Protein AF-A0A817TFS3-F1 (afdb_monomer_lite)

Foldseek 3Di:
DDDDDDDDDDDDDDDDDDDDDDDDDDDDDDDDDDDDPVVVVVVVVVVVVVVVVVVVVVVVVVVVVVVVVVVVPDDDPVRVVVVVVVVVVVVVVVVVVVVVVVVPDDPVNVVVVVVVVVVVVVVVVVPDDPVVVVVVVVVVVVVVVVVVVPDDPVVVVVVVVVVVVVVVVVVVPDDPVRVVVVVVVVVVVVVVCVVPDDPVRVVVVVVVVVVVVVVVQVPDDPVRVVVVVVVVVVVVVVVVVVVVVVVVVVVVVVVVVVPPPPDPPPPVVVVVVVVVVCVVVPCPQQPFDQDPPPRDTDGPPDDDDDDDDDDDDD

pLDDT: mean 75.88, std 18.35, range [37.5, 95.12]

Radius of gyration: 50.95 Å; chains: 1; bounding box: 77×92×147 Å

Sequence (314 aa):
MLTQVCTPQFDREVEETQPFQTASTVSTATQEIATTPRTKRRQLSMENYTYFENTHIDKKQIQARKRMAAKRAEPTPEEAERQGILARERRALARERSTSRRATVTLQEIEQQRSVTRERNGTRRAALTPKEVEEQRTLARERNAATRATLTPKEVKEQRTLTRERNAARRAALTPKEVQRQRELAAERTMVIRATASPKVAEEQRVLARKRSATRRANYTTEEAEQQRALARNRSRLQSNMTQKHVAKKKETSRNAEVEWPKPADMECKTNCLKKFIQQMSMNSLAEGVCGICNIRCYKRGLRRVPLKKNSID

Structure (mmCIF, N/CA/C/O backbone):
data_AF-A0A817TFS3-F1
#
_entry.id   AF-A0A817TFS3-F1
#
loop_
_atom_site.group_PDB
_atom_site.id
_atom_site.type_symbol
_atom_site.label_atom_id
_atom_site.label_alt_id
_atom_site.label_comp_id
_atom_site.label_asym_id
_atom_site.label_entity_id
_atom_site.label_seq_id
_atom_site.pdbx_PDB_ins_code
_atom_site.Cartn_x
_atom_site.Cartn_y
_atom_site.Cartn_z
_atom_site.occupancy
_atom_site.B_iso_or_equiv
_atom_site.auth_seq_id
_atom_site.auth_comp_id
_atom_site.auth_asym_id
_atom_site.auth_atom_id
_atom_site.pdbx_PDB_model_num
ATOM 1 N N . MET A 1 1 ? -25.702 -15.147 -28.439 1.00 43.66 1 MET A N 1
ATOM 2 C CA . MET A 1 1 ? -25.625 -13.845 -29.131 1.00 43.66 1 MET A CA 1
ATOM 3 C C . MET A 1 1 ? -24.169 -13.411 -29.119 1.00 43.66 1 MET A C 1
ATOM 5 O O . MET A 1 1 ? -23.654 -13.074 -28.063 1.00 43.66 1 MET A O 1
ATOM 9 N N . LEU A 1 2 ? -23.487 -13.594 -30.250 1.00 38.41 2 LEU A N 1
ATOM 10 C CA . LEU A 1 2 ? -22.054 -13.356 -30.433 1.00 38.41 2 LEU A CA 1
ATOM 11 C C . LEU A 1 2 ? -21.869 -11.924 -30.943 1.00 38.41 2 LEU A C 1
ATOM 13 O O . LEU A 1 2 ? -22.312 -11.619 -32.044 1.00 38.41 2 LEU A O 1
ATOM 17 N N . THR A 1 3 ? -21.244 -11.051 -30.157 1.00 48.72 3 THR A N 1
ATOM 18 C CA . THR A 1 3 ? -20.860 -9.708 -30.613 1.00 48.72 3 THR A CA 1
ATOM 19 C C . THR A 1 3 ? -19.398 -9.719 -31.041 1.00 48.72 3 THR A C 1
ATOM 21 O O . THR A 1 3 ? -18.501 -9.917 -30.221 1.00 48.72 3 THR A O 1
ATOM 24 N N . GLN A 1 4 ? -19.204 -9.546 -32.349 1.00 51.50 4 GLN A N 1
ATOM 25 C CA . GLN A 1 4 ? -17.930 -9.362 -33.035 1.00 51.50 4 GLN A CA 1
ATOM 26 C C . GLN A 1 4 ? -17.171 -8.137 -32.513 1.00 51.50 4 GLN A C 1
ATOM 28 O O . GLN A 1 4 ? -17.746 -7.089 -32.226 1.00 51.50 4 GLN A O 1
ATOM 33 N N . VAL A 1 5 ? -15.854 -8.300 -32.432 1.00 43.41 5 VAL A N 1
ATOM 34 C CA . VAL A 1 5 ? -14.868 -7.268 -32.123 1.00 43.41 5 VAL A CA 1
ATOM 35 C C . VAL A 1 5 ? -14.465 -6.604 -33.440 1.00 43.41 5 VAL A C 1
ATOM 37 O O . VAL A 1 5 ? -13.863 -7.257 -34.288 1.00 43.41 5 VAL A O 1
ATOM 40 N N . CYS A 1 6 ? -14.787 -5.321 -33.612 1.00 42.25 6 CYS A N 1
ATOM 41 C CA . CYS A 1 6 ? -14.242 -4.487 -34.686 1.00 42.25 6 CYS A CA 1
ATOM 4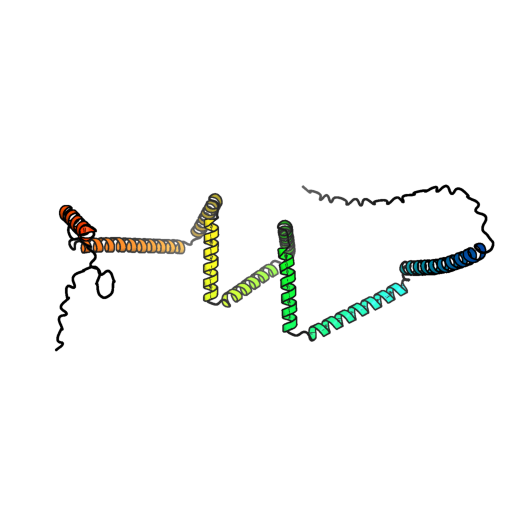2 C C . CYS A 1 6 ? -12.996 -3.752 -34.178 1.00 42.25 6 CYS A C 1
ATOM 44 O O . CYS A 1 6 ? -13.075 -2.938 -33.259 1.00 42.25 6 CYS A O 1
ATOM 46 N N . THR A 1 7 ? -11.848 -4.032 -34.788 1.00 47.47 7 THR A N 1
ATOM 47 C CA . THR A 1 7 ? -10.626 -3.222 -34.695 1.00 47.47 7 THR A CA 1
ATOM 48 C C . THR A 1 7 ? -10.630 -2.157 -35.795 1.00 47.47 7 THR A C 1
ATOM 50 O O . THR A 1 7 ? -10.896 -2.522 -36.940 1.00 47.47 7 THR A O 1
ATOM 53 N N . PRO A 1 8 ? -10.292 -0.884 -35.521 1.00 50.22 8 PRO A N 1
ATOM 54 C CA . PRO A 1 8 ? -10.070 0.089 -36.580 1.00 50.22 8 PRO A CA 1
ATOM 55 C C . PRO A 1 8 ? -8.643 0.004 -37.139 1.00 50.22 8 PRO A C 1
ATOM 57 O O . PRO A 1 8 ? -7.658 -0.077 -36.400 1.00 50.22 8 PRO A O 1
ATOM 60 N N . GLN A 1 9 ? -8.587 0.011 -38.471 1.00 41.16 9 GLN A N 1
ATOM 61 C CA . GLN A 1 9 ? -7.416 0.140 -39.334 1.00 41.16 9 GLN A CA 1
ATOM 62 C C . GLN A 1 9 ? -6.706 1.483 -39.104 1.00 41.16 9 GLN A C 1
ATOM 64 O O . GLN A 1 9 ? -7.347 2.525 -39.010 1.00 41.16 9 GLN A O 1
ATOM 69 N N . PHE A 1 10 ? -5.377 1.438 -39.013 1.00 37.50 10 PHE A N 1
ATOM 70 C CA . PHE A 1 10 ? -4.504 2.610 -39.047 1.00 37.50 10 PHE A CA 1
ATOM 71 C C . PHE A 1 10 ? -4.178 2.930 -40.508 1.00 37.50 10 PHE A C 1
ATOM 73 O O . PHE A 1 10 ? -3.378 2.219 -41.120 1.00 37.50 10 PHE A O 1
ATOM 80 N N . ASP A 1 11 ? -4.757 4.002 -41.038 1.00 37.75 11 ASP A N 1
ATOM 81 C CA . ASP A 1 11 ? -4.320 4.590 -42.301 1.00 37.75 11 ASP A CA 1
ATOM 82 C C . ASP A 1 11 ? -3.063 5.435 -42.053 1.00 37.75 11 ASP A C 1
ATOM 84 O O . ASP A 1 11 ? -3.038 6.364 -41.244 1.00 37.75 11 ASP A O 1
ATOM 88 N N . ARG A 1 12 ? -1.970 5.039 -42.711 1.00 41.47 12 ARG A N 1
ATOM 89 C CA . ARG A 1 12 ? -0.718 5.794 -42.795 1.00 41.47 12 ARG A CA 1
ATOM 90 C C . ARG A 1 12 ? -0.834 6.742 -43.981 1.00 41.47 12 ARG A C 1
ATOM 92 O O . ARG A 1 12 ? -0.653 6.318 -45.119 1.00 41.47 12 ARG A O 1
ATOM 99 N N . GLU A 1 13 ? -1.093 8.011 -43.706 1.00 43.22 13 GLU A N 1
ATOM 100 C CA . GLU A 1 13 ? -0.888 9.077 -44.682 1.00 43.22 13 GLU A CA 1
ATOM 101 C C . GLU A 1 13 ? 0.619 9.239 -44.930 1.00 43.22 13 GLU A C 1
ATOM 103 O O . GLU A 1 13 ? 1.418 9.455 -44.015 1.00 43.22 13 GLU A O 1
ATOM 108 N N . VAL A 1 14 ? 1.010 9.034 -46.185 1.00 44.91 14 VAL A N 1
ATOM 109 C CA . VAL A 1 14 ? 2.349 9.279 -46.715 1.00 44.91 14 VAL A CA 1
ATOM 110 C C . VAL A 1 14 ? 2.347 10.719 -47.219 1.00 44.91 14 VAL A C 1
ATOM 112 O O . VAL A 1 14 ? 1.789 10.999 -48.274 1.00 44.91 14 VAL A O 1
ATOM 115 N N . GLU A 1 15 ? 2.934 11.643 -46.456 1.00 43.31 15 GLU A N 1
ATOM 116 C CA . GLU A 1 15 ? 3.170 13.014 -46.921 1.00 43.31 15 GLU A CA 1
ATOM 117 C C . GLU A 1 15 ? 4.296 13.027 -47.965 1.00 43.31 15 GLU A C 1
ATOM 119 O O . GLU A 1 15 ? 5.490 12.919 -47.670 1.00 43.31 15 GLU A O 1
ATOM 124 N N . GLU A 1 16 ? 3.870 13.141 -49.218 1.00 40.78 16 GLU A N 1
ATOM 125 C CA . GLU A 1 16 ? 4.668 13.391 -50.410 1.00 40.78 16 GLU A CA 1
ATOM 126 C C . GLU A 1 16 ? 5.256 14.812 -50.356 1.00 40.78 16 GLU A C 1
ATOM 128 O O . GLU A 1 16 ? 4.550 15.817 -50.438 1.00 40.78 16 GLU A O 1
ATOM 133 N N . THR A 1 17 ? 6.575 14.920 -50.204 1.00 43.78 17 THR A N 1
ATOM 134 C CA . THR A 1 17 ? 7.288 16.204 -50.226 1.00 43.78 17 THR A CA 1
ATOM 135 C C . THR A 1 17 ? 7.667 16.557 -51.666 1.00 43.78 17 THR A C 1
ATOM 137 O O . THR A 1 17 ? 8.583 15.971 -52.242 1.00 43.78 17 THR A O 1
ATOM 140 N N . GLN A 1 18 ? 6.960 17.526 -52.255 1.00 48.09 18 GLN A N 1
ATOM 141 C CA . GLN A 1 18 ? 7.291 18.107 -53.561 1.00 48.09 18 GLN A CA 1
ATOM 142 C C . GLN A 1 18 ? 8.550 18.997 -53.487 1.00 48.09 18 GLN A C 1
ATOM 144 O O . GLN A 1 18 ? 8.702 19.763 -52.530 1.00 48.09 18 GLN A O 1
ATOM 149 N N . PRO A 1 19 ? 9.441 18.980 -54.498 1.00 48.62 19 PRO A N 1
ATOM 150 C CA . PRO A 1 19 ? 10.539 19.935 -54.586 1.00 48.62 19 PRO A CA 1
ATOM 151 C C . PRO A 1 19 ? 10.083 21.267 -55.204 1.00 48.62 19 PRO A C 1
ATOM 153 O O . PRO A 1 19 ? 9.657 21.328 -56.357 1.00 48.62 19 PRO A O 1
ATOM 156 N N . PHE A 1 20 ? 10.255 22.351 -54.444 1.00 38.91 20 PHE A N 1
ATOM 157 C CA . PHE A 1 20 ? 10.196 23.728 -54.935 1.00 38.91 20 PHE A CA 1
ATOM 158 C C . PHE A 1 20 ? 11.281 23.956 -56.002 1.00 38.91 20 PHE A C 1
ATOM 160 O O . PHE A 1 20 ? 12.475 23.950 -55.703 1.00 38.91 20 PHE A O 1
ATOM 167 N N . GLN A 1 21 ? 10.862 24.187 -57.246 1.00 41.78 21 GLN A N 1
ATOM 168 C CA . GLN A 1 21 ? 11.695 24.789 -58.282 1.00 41.78 21 GLN A CA 1
ATOM 169 C C . GLN A 1 21 ? 11.500 26.307 -58.232 1.00 41.78 21 GLN A C 1
ATOM 171 O O . GLN A 1 21 ? 10.422 26.806 -58.537 1.00 41.78 21 GLN A O 1
ATOM 176 N N . THR A 1 22 ? 12.542 27.053 -57.872 1.00 42.59 22 THR A N 1
ATOM 177 C CA . THR A 1 22 ? 12.601 28.500 -58.115 1.00 42.59 22 THR A CA 1
ATOM 178 C C . THR A 1 22 ? 13.637 28.761 -59.196 1.00 42.59 22 THR A C 1
ATOM 180 O O . THR A 1 22 ? 14.841 28.749 -58.940 1.00 42.59 22 THR A O 1
ATOM 183 N N . ALA A 1 23 ? 13.154 28.972 -60.418 1.00 39.97 23 ALA A N 1
ATOM 184 C CA . ALA A 1 23 ? 13.925 29.560 -61.497 1.00 39.97 23 ALA A CA 1
ATOM 185 C C . ALA A 1 23 ? 14.080 31.065 -61.223 1.00 39.97 23 ALA A C 1
ATOM 187 O O . ALA A 1 23 ? 13.097 31.800 -61.237 1.00 39.97 23 ALA A O 1
ATOM 188 N N . SER A 1 24 ? 15.310 31.516 -60.971 1.00 40.03 24 SER A N 1
ATOM 189 C CA . SER A 1 24 ? 15.673 32.936 -61.008 1.00 40.03 24 SER A CA 1
ATOM 190 C C . SER A 1 24 ? 16.461 33.194 -62.284 1.00 40.03 24 SER A C 1
ATOM 192 O O . SER A 1 24 ? 17.652 32.903 -62.374 1.00 40.03 24 SER A O 1
ATOM 194 N N . THR A 1 25 ? 15.775 33.736 -63.283 1.00 45.41 25 THR A N 1
ATOM 195 C CA . THR A 1 25 ? 16.379 34.392 -64.441 1.00 45.41 25 THR A CA 1
ATOM 196 C C . THR A 1 25 ? 17.013 35.703 -63.982 1.00 45.41 25 THR A C 1
ATOM 198 O O . THR A 1 25 ? 16.308 36.677 -63.722 1.00 45.41 25 THR A O 1
ATOM 201 N N . VAL A 1 26 ? 18.341 35.735 -63.871 1.00 42.94 26 VAL A N 1
ATOM 202 C CA . VAL A 1 26 ? 19.105 36.979 -63.720 1.00 42.94 26 VAL A CA 1
ATOM 203 C C . VAL A 1 26 ? 19.624 37.368 -65.098 1.00 42.94 26 VAL A C 1
ATOM 205 O O . VAL A 1 26 ? 20.461 36.686 -65.680 1.00 42.94 26 VAL A O 1
ATOM 208 N N . SER A 1 27 ? 19.066 38.457 -65.621 1.00 43.94 27 SER A N 1
ATOM 209 C CA . SER A 1 27 ? 19.510 39.132 -66.834 1.00 43.94 27 SER A CA 1
ATOM 210 C C . SER A 1 27 ? 20.796 39.900 -66.527 1.00 43.94 27 SER A C 1
ATOM 212 O O . SER A 1 27 ? 20.761 40.898 -65.805 1.00 43.94 27 SER A O 1
ATOM 214 N N . THR A 1 28 ? 21.935 39.434 -67.034 1.00 43.66 28 THR A N 1
ATOM 215 C CA . THR A 1 28 ? 23.215 40.143 -66.914 1.00 43.66 28 THR A CA 1
ATOM 216 C C . THR A 1 28 ? 23.433 40.984 -68.166 1.00 43.66 28 THR A C 1
ATOM 218 O O . THR A 1 28 ? 23.702 40.461 -69.244 1.00 43.66 28 THR A O 1
ATOM 221 N N . ALA A 1 29 ? 23.300 42.301 -68.015 1.00 39.53 29 ALA A N 1
ATOM 222 C CA . ALA A 1 29 ? 23.703 43.270 -69.020 1.00 39.53 29 ALA A CA 1
ATOM 223 C C . ALA A 1 29 ? 25.232 43.255 -69.168 1.00 39.53 29 ALA A C 1
ATOM 225 O O . ALA A 1 29 ? 25.970 43.464 -68.203 1.00 39.53 29 ALA A O 1
ATOM 226 N N . THR A 1 30 ? 25.704 43.004 -70.384 1.00 43.88 30 THR A N 1
ATOM 227 C CA . THR A 1 30 ? 27.115 43.051 -70.762 1.00 43.88 30 THR A CA 1
ATOM 228 C C . THR A 1 30 ? 27.578 44.510 -70.797 1.00 43.88 30 THR A C 1
ATOM 230 O O . THR A 1 30 ? 27.224 45.253 -71.708 1.00 43.88 30 THR A O 1
ATOM 233 N N . GLN A 1 31 ? 28.359 44.942 -69.804 1.00 46.19 31 GLN A N 1
ATOM 234 C CA . GLN A 1 31 ? 29.178 46.155 -69.902 1.00 46.19 31 GLN A CA 1
ATOM 235 C C . GLN A 1 31 ? 30.616 45.747 -70.230 1.00 46.19 31 GLN A C 1
ATOM 237 O O . GLN A 1 31 ? 31.326 45.176 -69.402 1.00 46.19 31 GLN A O 1
ATOM 242 N N . GLU A 1 32 ? 31.037 46.036 -71.458 1.00 46.22 32 GLU A N 1
ATOM 243 C CA . GLU A 1 32 ? 32.422 45.908 -71.903 1.00 46.22 32 GLU A CA 1
ATOM 244 C C . GLU A 1 32 ? 33.269 47.011 -71.256 1.00 46.22 32 GLU A C 1
ATOM 246 O O . GLU A 1 32 ? 33.282 48.160 -71.692 1.00 46.22 32 GLU A O 1
ATOM 251 N N . ILE A 1 33 ? 33.986 46.666 -70.186 1.00 51.81 33 ILE A N 1
ATOM 252 C CA . ILE A 1 33 ? 35.024 47.525 -69.613 1.00 51.81 33 ILE A CA 1
ATOM 253 C C . ILE A 1 33 ? 36.363 47.067 -70.187 1.00 51.81 33 ILE A C 1
ATOM 255 O O . ILE A 1 33 ? 36.823 45.953 -69.929 1.00 51.81 33 ILE A O 1
ATOM 259 N N . ALA A 1 34 ? 37.001 47.942 -70.963 1.00 51.53 34 ALA A N 1
ATOM 260 C CA . ALA A 1 34 ? 38.334 47.743 -71.512 1.00 51.53 34 ALA A CA 1
ATOM 261 C C . ALA A 1 34 ? 39.366 47.546 -70.382 1.00 51.53 34 ALA A C 1
ATOM 263 O O . ALA A 1 34 ? 39.840 48.495 -69.757 1.00 51.53 34 ALA A O 1
ATOM 264 N N . THR A 1 35 ? 39.717 46.291 -70.092 1.00 48.16 35 THR A N 1
ATOM 265 C CA . THR A 1 35 ? 40.734 45.954 -69.090 1.00 48.16 35 THR A CA 1
ATOM 266 C C . THR A 1 35 ? 42.139 46.160 -69.654 1.00 48.16 35 THR A C 1
ATOM 268 O O . THR A 1 35 ? 42.525 45.529 -70.641 1.00 48.16 35 THR A O 1
ATOM 271 N N . THR A 1 36 ? 42.920 47.002 -68.983 1.00 53.38 36 THR A N 1
ATOM 272 C CA . THR A 1 36 ? 44.354 47.202 -69.220 1.00 53.38 36 THR A CA 1
ATOM 273 C C . THR A 1 36 ? 45.161 45.909 -68.964 1.00 53.38 36 THR A C 1
ATOM 275 O O . THR A 1 36 ? 44.727 45.027 -68.219 1.00 53.38 36 THR A O 1
ATOM 278 N N . PRO A 1 37 ? 46.365 45.742 -69.546 1.00 55.66 37 PRO A N 1
ATOM 279 C CA . PRO A 1 37 ? 47.116 44.474 -69.500 1.00 55.66 37 PRO A CA 1
ATOM 280 C C . PRO A 1 37 ? 47.540 44.005 -68.091 1.00 55.66 37 PRO A C 1
ATOM 282 O O . PRO A 1 37 ? 47.903 42.843 -67.911 1.00 55.66 37 PRO A O 1
ATOM 285 N N . ARG A 1 38 ? 47.457 44.863 -67.062 1.00 49.62 38 ARG A N 1
ATOM 286 C CA . ARG A 1 38 ? 47.830 44.529 -65.675 1.00 49.62 38 ARG A CA 1
ATOM 287 C C . ARG A 1 38 ? 46.704 43.829 -64.894 1.00 49.62 38 ARG A C 1
ATOM 289 O O . ARG A 1 38 ? 46.997 43.049 -63.990 1.00 49.62 38 ARG A O 1
ATOM 296 N N . THR A 1 39 ? 45.437 44.040 -65.260 1.00 52.00 39 THR A N 1
ATOM 297 C CA . THR A 1 39 ? 44.270 43.384 -64.637 1.00 52.00 39 THR A CA 1
ATOM 298 C C . THR A 1 39 ? 44.072 41.949 -65.130 1.00 52.00 39 THR A C 1
ATOM 300 O O . THR A 1 39 ? 43.727 41.085 -64.323 1.00 52.00 39 THR A O 1
ATOM 303 N N . LYS A 1 40 ? 44.428 41.644 -66.387 1.00 52.12 40 LYS A N 1
ATOM 304 C CA . LYS A 1 40 ? 44.356 40.279 -66.949 1.00 52.12 40 LYS A CA 1
ATOM 305 C C . LYS A 1 40 ? 45.233 39.263 -66.206 1.00 52.12 40 LYS A C 1
ATOM 307 O O . LYS A 1 40 ? 44.810 38.137 -65.973 1.00 52.12 40 LYS A O 1
ATOM 312 N N . ARG A 1 41 ? 46.431 39.656 -65.750 1.00 53.16 41 ARG A N 1
ATOM 313 C CA . ARG A 1 41 ? 47.336 38.749 -65.010 1.00 53.16 41 ARG A CA 1
ATOM 314 C C . ARG A 1 41 ? 46.835 38.423 -63.595 1.00 53.16 41 ARG A C 1
ATOM 316 O O . ARG A 1 41 ? 47.094 37.334 -63.098 1.00 53.16 41 ARG A O 1
ATOM 323 N N . ARG A 1 42 ? 46.109 39.353 -62.961 1.00 53.12 42 ARG A N 1
ATOM 324 C CA . ARG A 1 42 ? 45.541 39.188 -61.610 1.00 53.12 42 ARG A CA 1
ATOM 325 C C . ARG A 1 42 ? 44.212 38.418 -61.631 1.00 53.12 42 ARG A C 1
ATOM 327 O O . ARG A 1 42 ? 43.933 37.675 -60.695 1.00 53.12 42 ARG A O 1
ATOM 334 N N . GLN A 1 43 ? 43.435 38.545 -62.711 1.00 53.69 43 GLN A N 1
ATOM 335 C CA . GLN A 1 43 ? 42.250 37.714 -62.964 1.00 53.69 43 GLN A CA 1
ATOM 336 C C . GLN A 1 43 ? 42.638 36.251 -63.220 1.00 53.69 43 GLN A C 1
ATOM 338 O O . GLN A 1 43 ? 42.151 35.378 -62.510 1.00 53.69 43 GLN A O 1
ATOM 343 N N . LEU A 1 44 ? 43.637 35.992 -64.075 1.00 53.78 44 LEU A N 1
ATOM 344 C CA . LEU A 1 44 ? 44.149 34.633 -64.315 1.00 53.78 44 LEU A CA 1
ATOM 345 C C . LEU A 1 44 ? 44.712 33.960 -63.047 1.00 53.78 44 LEU A C 1
ATOM 347 O O . LEU A 1 44 ? 44.583 32.749 -62.881 1.00 53.78 44 LEU A O 1
ATOM 351 N N . SER A 1 45 ? 45.324 34.713 -62.120 1.00 55.88 45 SER A N 1
ATOM 352 C CA . SER A 1 45 ? 45.797 34.136 -60.850 1.00 55.88 45 SER A CA 1
ATOM 353 C C . SER A 1 45 ? 44.666 33.805 -59.872 1.00 55.88 45 SER A C 1
ATOM 355 O O . SER A 1 45 ? 44.799 32.855 -59.109 1.00 55.88 45 SER A O 1
ATOM 357 N N . MET A 1 46 ? 43.565 34.566 -59.883 1.00 51.72 46 MET A N 1
ATOM 358 C CA . MET A 1 46 ? 42.396 34.284 -59.040 1.00 51.72 46 MET A CA 1
ATOM 359 C C . MET A 1 46 ? 41.548 33.141 -59.601 1.00 51.72 46 MET A C 1
ATOM 361 O O . MET A 1 46 ? 41.113 32.289 -58.835 1.00 51.72 46 MET A O 1
ATOM 365 N N . GLU A 1 47 ? 41.365 33.079 -60.920 1.00 53.03 47 GLU A N 1
ATOM 366 C CA . GLU A 1 47 ? 40.638 31.996 -61.598 1.00 53.03 47 GLU A CA 1
ATOM 367 C C . GLU A 1 47 ? 41.347 30.642 -61.442 1.00 53.03 47 GLU A C 1
ATOM 369 O O . GLU A 1 47 ? 40.702 29.624 -61.201 1.00 53.03 47 GLU A O 1
ATOM 374 N N . ASN A 1 48 ? 42.685 30.623 -61.469 1.00 55.47 48 ASN A N 1
ATOM 375 C CA . ASN A 1 48 ? 43.451 29.408 -61.180 1.00 55.47 48 ASN A CA 1
ATOM 376 C C . ASN A 1 48 ? 43.348 28.971 -59.707 1.00 55.47 48 ASN A C 1
ATOM 378 O O . ASN A 1 48 ? 43.390 27.774 -59.419 1.00 55.47 48 ASN A O 1
ATOM 382 N N . TYR A 1 49 ? 43.187 29.914 -58.772 1.00 52.75 49 TYR A N 1
ATOM 383 C CA . TYR A 1 49 ? 43.040 29.612 -57.345 1.00 52.75 49 TYR A CA 1
ATOM 384 C C . TYR A 1 49 ? 41.639 29.071 -57.020 1.00 52.75 49 TYR A C 1
ATOM 386 O O . TYR A 1 49 ? 41.512 28.050 -56.343 1.00 52.75 49 TYR A O 1
ATOM 394 N N . THR A 1 50 ? 40.588 29.672 -57.587 1.00 53.06 50 THR A N 1
ATOM 395 C CA . THR A 1 50 ? 39.208 29.183 -57.440 1.00 53.06 50 THR A CA 1
ATOM 396 C C . THR A 1 50 ? 38.998 27.839 -58.142 1.00 53.06 50 THR A C 1
ATOM 398 O O . THR A 1 50 ? 38.321 26.971 -57.597 1.00 53.06 50 THR A O 1
ATOM 401 N N . TYR A 1 51 ? 39.639 27.592 -59.291 1.00 54.25 51 TYR A N 1
ATOM 402 C CA . TYR A 1 51 ? 39.636 26.275 -59.940 1.00 54.25 51 TYR A CA 1
ATOM 403 C C . TYR A 1 51 ? 40.297 25.192 -59.062 1.00 54.25 51 TYR A C 1
ATOM 405 O O . TYR A 1 51 ? 39.775 24.080 -58.929 1.00 54.25 51 TYR A O 1
ATOM 413 N N . PHE A 1 52 ? 41.409 25.511 -58.393 1.00 52.59 52 PHE A N 1
ATOM 414 C CA . PHE A 1 52 ? 42.088 24.564 -57.504 1.00 52.59 52 PHE A CA 1
ATOM 415 C C . PHE A 1 52 ? 41.271 24.262 -56.232 1.00 52.59 52 PHE A C 1
ATOM 417 O O . PHE A 1 52 ? 41.159 23.101 -55.831 1.00 52.59 52 PHE A O 1
ATOM 424 N N . GLU A 1 53 ? 40.630 25.269 -55.632 1.00 55.72 53 GLU A N 1
ATOM 425 C CA . GLU A 1 53 ? 39.738 25.078 -54.479 1.00 55.72 53 GLU A CA 1
ATOM 426 C C . GLU A 1 53 ? 38.467 24.295 -54.843 1.00 55.72 53 GLU A C 1
ATOM 428 O O . GLU A 1 53 ? 38.092 23.373 -54.111 1.00 55.72 53 GLU A O 1
ATOM 433 N N . ASN A 1 54 ? 37.864 24.566 -56.005 1.00 57.28 54 ASN A N 1
ATOM 434 C CA . ASN A 1 54 ? 36.673 23.858 -56.480 1.00 57.28 54 ASN A CA 1
ATOM 435 C C . ASN A 1 54 ? 36.953 22.366 -56.719 1.00 57.28 54 ASN A C 1
ATOM 437 O O . ASN A 1 54 ? 36.219 21.512 -56.223 1.00 57.28 54 ASN A O 1
ATOM 441 N N . THR A 1 55 ? 38.082 22.015 -57.347 1.00 63.78 55 THR A N 1
ATOM 442 C CA . THR A 1 55 ? 38.441 20.596 -57.551 1.00 63.78 55 THR A CA 1
ATOM 443 C C . THR A 1 55 ? 38.745 19.855 -56.241 1.00 63.78 55 THR A C 1
ATOM 445 O O . THR A 1 55 ? 38.535 18.642 -56.144 1.00 63.78 55 THR A O 1
ATOM 448 N N . HIS A 1 56 ? 39.223 20.550 -55.205 1.00 67.31 56 HIS A N 1
ATOM 449 C CA . HIS A 1 56 ? 39.466 19.961 -53.887 1.00 67.31 56 HIS A CA 1
ATOM 450 C C . HIS A 1 56 ? 38.170 19.777 -53.079 1.00 67.31 56 HIS A C 1
ATOM 452 O O . HIS A 1 56 ? 38.001 18.751 -52.406 1.00 67.31 56 HIS A O 1
ATOM 458 N N . ILE A 1 57 ? 37.233 20.726 -53.177 1.00 66.88 57 ILE A N 1
ATOM 459 C CA . ILE A 1 57 ? 35.883 20.603 -52.613 1.00 66.88 57 ILE A CA 1
ATOM 460 C C . ILE A 1 57 ? 35.144 19.438 -53.284 1.00 66.88 57 ILE A C 1
ATOM 462 O O . ILE A 1 57 ? 34.608 18.580 -52.579 1.00 66.88 57 ILE A O 1
ATOM 466 N N . ASP A 1 58 ? 35.224 19.315 -54.608 1.00 72.88 58 ASP A N 1
ATOM 467 C CA . ASP A 1 58 ? 34.600 18.221 -55.356 1.00 7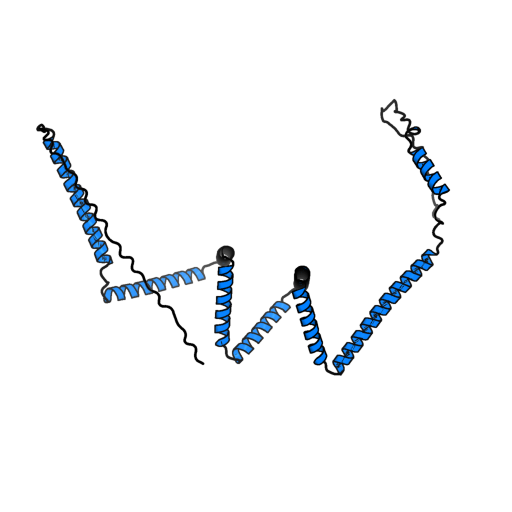2.88 58 ASP A CA 1
ATOM 468 C C . ASP A 1 58 ? 35.191 16.859 -54.986 1.00 72.88 58 ASP A C 1
ATOM 470 O O . ASP A 1 58 ? 34.451 15.908 -54.723 1.00 72.88 58 ASP A O 1
ATOM 474 N N . LYS A 1 59 ? 36.518 16.751 -54.840 1.00 81.19 59 LYS A N 1
ATOM 475 C CA . LYS A 1 59 ? 37.164 15.516 -54.356 1.00 81.19 59 LYS A CA 1
ATOM 476 C C . LYS A 1 59 ? 36.669 15.117 -52.963 1.00 81.19 59 LYS A C 1
ATOM 478 O O . LYS A 1 59 ? 36.392 13.937 -52.734 1.00 81.19 59 LYS A O 1
ATOM 483 N N . LYS A 1 60 ? 36.503 16.076 -52.044 1.00 79.69 60 LYS A N 1
ATOM 484 C CA . LYS A 1 60 ? 35.961 15.821 -50.698 1.00 79.69 60 LYS A CA 1
ATOM 485 C C . LYS A 1 60 ? 34.491 15.408 -50.735 1.00 79.69 60 LYS A C 1
ATOM 487 O O . LYS A 1 60 ? 34.116 14.467 -50.034 1.00 79.69 60 LYS A O 1
ATOM 492 N N . GLN A 1 61 ? 33.671 16.052 -51.563 1.00 80.56 61 GLN A N 1
ATOM 493 C CA . GLN A 1 61 ? 32.260 15.698 -51.724 1.00 80.56 61 GLN A CA 1
ATOM 494 C C . GLN A 1 61 ? 32.090 14.317 -52.368 1.00 80.56 61 GLN A C 1
ATOM 496 O O . GLN A 1 61 ? 31.287 13.515 -51.892 1.00 80.56 61 GLN A O 1
ATOM 501 N N . ILE A 1 62 ? 32.894 13.988 -53.381 1.00 79.94 62 ILE A N 1
ATOM 502 C CA . ILE A 1 62 ? 32.930 12.659 -54.003 1.00 79.94 62 ILE A CA 1
ATOM 503 C C . ILE A 1 62 ? 33.365 11.611 -52.976 1.00 79.94 62 ILE A C 1
ATOM 505 O O . ILE A 1 62 ? 32.744 10.553 -52.876 1.00 79.94 62 ILE A O 1
ATOM 509 N N . GLN A 1 63 ? 34.385 11.895 -52.163 1.00 83.88 63 GLN A N 1
ATOM 510 C CA . GLN A 1 63 ? 34.828 10.976 -51.116 1.00 83.88 63 GLN A CA 1
ATOM 511 C C . GLN A 1 63 ? 33.761 10.792 -50.024 1.00 83.88 63 GLN A C 1
ATOM 513 O O . GLN A 1 63 ? 33.543 9.670 -49.566 1.00 83.88 63 GLN A O 1
ATOM 518 N N . ALA A 1 64 ? 33.051 11.855 -49.638 1.00 79.56 64 ALA A N 1
ATOM 519 C CA . ALA A 1 64 ? 31.932 11.782 -48.703 1.00 79.56 64 ALA A CA 1
ATOM 520 C C . ALA A 1 64 ? 30.763 10.966 -49.278 1.00 79.56 64 ALA A C 1
ATOM 522 O O . ALA A 1 64 ? 30.251 10.077 -48.598 1.00 79.56 64 ALA A O 1
ATOM 523 N N . ARG A 1 65 ? 30.399 11.184 -50.549 1.00 80.19 65 ARG A N 1
ATOM 524 C CA . ARG A 1 65 ? 29.375 10.398 -51.255 1.00 80.19 65 ARG A CA 1
ATOM 525 C C . ARG A 1 65 ? 29.764 8.923 -51.353 1.00 80.19 65 ARG A C 1
ATOM 527 O O . ARG A 1 65 ? 28.943 8.073 -51.029 1.00 80.19 65 ARG A O 1
ATOM 534 N N . LYS A 1 66 ? 31.026 8.611 -51.672 1.00 80.94 66 LYS A N 1
ATOM 535 C CA . LYS A 1 66 ? 31.556 7.234 -51.664 1.00 80.94 66 LYS A CA 1
ATOM 536 C C . LYS A 1 66 ? 31.486 6.595 -50.271 1.00 80.94 66 LYS A C 1
ATOM 538 O O . LYS A 1 66 ? 31.075 5.447 -50.157 1.00 80.94 66 LYS A O 1
ATOM 543 N N . ARG A 1 67 ? 31.805 7.336 -49.201 1.00 78.12 67 ARG A N 1
ATOM 544 C CA . ARG A 1 67 ? 31.676 6.857 -47.808 1.00 78.12 67 ARG A CA 1
ATOM 545 C C . ARG A 1 67 ? 30.222 6.607 -47.402 1.00 78.12 67 ARG A C 1
ATOM 547 O O . ARG A 1 67 ? 29.955 5.661 -46.671 1.00 78.12 67 ARG A O 1
ATOM 554 N N . MET A 1 68 ? 29.288 7.440 -47.855 1.00 77.06 68 MET A N 1
ATOM 555 C CA . MET A 1 68 ? 27.860 7.267 -47.572 1.00 77.06 68 MET A CA 1
ATOM 556 C C . MET A 1 68 ? 27.248 6.120 -48.382 1.00 77.06 68 MET A C 1
ATOM 558 O O . MET A 1 68 ? 26.449 5.369 -47.834 1.00 77.06 68 MET A O 1
ATOM 562 N N . ALA A 1 69 ? 27.663 5.941 -49.639 1.00 74.12 69 ALA A N 1
ATOM 563 C CA . ALA A 1 69 ? 27.279 4.796 -50.461 1.00 74.12 69 ALA A CA 1
ATOM 564 C C . ALA A 1 69 ? 27.810 3.481 -49.868 1.00 74.12 69 ALA A C 1
ATOM 566 O O . ALA A 1 69 ? 27.046 2.539 -49.712 1.00 74.12 69 ALA A O 1
ATOM 567 N N . ALA A 1 70 ? 29.068 3.450 -49.414 1.00 69.88 70 ALA A N 1
ATOM 568 C CA . ALA A 1 70 ? 29.643 2.290 -48.729 1.00 69.88 70 ALA A CA 1
ATOM 569 C C . ALA A 1 70 ? 28.950 1.966 -47.390 1.00 69.88 70 ALA A C 1
ATOM 571 O O . ALA A 1 70 ? 28.851 0.806 -47.019 1.00 69.88 70 ALA A O 1
ATOM 572 N N . LYS A 1 71 ? 28.428 2.971 -46.670 1.00 70.69 71 LYS A N 1
ATOM 573 C CA . LYS A 1 71 ? 27.612 2.761 -45.456 1.00 70.69 71 LYS A CA 1
ATOM 574 C C . LYS A 1 71 ? 26.191 2.263 -45.741 1.00 70.69 71 LYS A C 1
ATOM 576 O O . LYS A 1 71 ? 25.549 1.766 -44.822 1.00 70.69 71 LYS A O 1
ATOM 581 N N . ARG A 1 72 ? 25.683 2.476 -46.959 1.00 68.31 72 ARG A N 1
ATOM 582 C CA . ARG A 1 72 ? 24.352 2.035 -47.410 1.00 68.31 72 ARG A CA 1
ATOM 583 C C . ARG A 1 72 ? 24.389 0.722 -48.187 1.00 68.31 72 ARG A C 1
ATOM 585 O O . ARG A 1 72 ? 23.328 0.159 -48.417 1.00 68.31 72 ARG A O 1
ATOM 592 N N . ALA A 1 73 ? 25.569 0.265 -48.603 1.00 73.38 73 ALA A N 1
ATOM 593 C CA . ALA A 1 73 ? 25.738 -1.057 -49.181 1.00 73.38 73 ALA A CA 1
ATOM 594 C C . ALA A 1 73 ? 25.321 -2.097 -48.137 1.00 73.38 73 ALA A C 1
ATOM 596 O O . ALA A 1 73 ? 25.801 -2.062 -47.000 1.00 73.38 73 ALA A O 1
ATOM 597 N N . GLU A 1 74 ? 24.384 -2.969 -48.505 1.00 69.12 74 GLU A N 1
ATOM 598 C CA . GLU A 1 74 ? 23.963 -4.050 -47.624 1.00 69.12 74 GLU A CA 1
ATOM 599 C C . GLU A 1 74 ? 25.167 -4.959 -47.365 1.00 69.12 74 GLU A C 1
ATOM 601 O O . GLU A 1 74 ? 25.849 -5.348 -48.320 1.00 69.12 74 GLU A O 1
ATOM 606 N N . PRO A 1 75 ? 25.484 -5.250 -46.091 1.00 70.38 75 PRO A N 1
ATOM 607 C CA . PRO A 1 75 ? 26.592 -6.130 -45.775 1.00 70.38 75 PRO A CA 1
ATOM 608 C C . PRO A 1 75 ? 26.321 -7.484 -46.415 1.00 70.38 75 PRO A C 1
ATOM 610 O O . PRO A 1 75 ? 25.200 -7.999 -46.362 1.00 70.38 75 PRO A O 1
ATOM 613 N N . THR A 1 76 ? 27.355 -8.070 -47.003 1.00 80.75 76 THR A N 1
ATOM 614 C CA . THR A 1 76 ? 27.250 -9.437 -47.512 1.00 80.75 76 THR A CA 1
ATOM 615 C C . THR A 1 76 ? 26.829 -10.382 -46.371 1.00 80.75 76 THR A C 1
ATOM 617 O O . THR A 1 76 ? 27.114 -10.093 -45.202 1.00 80.75 76 THR A O 1
ATOM 620 N N . PRO A 1 77 ? 26.153 -11.512 -46.653 1.00 80.06 77 PRO A N 1
ATOM 621 C CA . PRO A 1 77 ? 25.692 -12.436 -45.611 1.00 80.06 77 PRO A CA 1
ATOM 622 C C . PRO A 1 77 ? 26.806 -12.852 -44.635 1.00 80.06 77 PRO A C 1
ATOM 624 O O . PRO A 1 77 ? 26.583 -12.937 -43.429 1.00 80.06 77 PRO A O 1
ATOM 627 N N . GLU A 1 78 ? 28.029 -13.007 -45.147 1.00 80.50 78 GLU A N 1
ATOM 628 C CA . GLU A 1 78 ? 29.222 -13.341 -44.368 1.00 80.50 78 GLU A CA 1
ATOM 629 C C . GLU A 1 78 ? 29.699 -12.179 -43.469 1.00 80.50 78 GLU A C 1
ATOM 631 O O . GLU A 1 78 ? 30.086 -12.380 -42.317 1.00 80.50 78 GLU A O 1
ATOM 636 N N . GLU A 1 79 ? 29.628 -10.932 -43.945 1.00 82.69 79 GLU A N 1
ATOM 637 C CA . GLU A 1 79 ? 29.938 -9.743 -43.141 1.00 82.69 79 GLU A CA 1
ATOM 638 C C . GLU A 1 79 ? 28.883 -9.486 -42.060 1.00 82.69 79 GLU A C 1
ATOM 640 O O . GLU A 1 79 ? 29.234 -9.100 -40.942 1.00 82.69 79 GLU A O 1
ATOM 645 N N . ALA A 1 80 ? 27.605 -9.724 -42.359 1.00 80.81 80 ALA A N 1
ATOM 646 C CA . ALA A 1 80 ? 26.517 -9.619 -41.392 1.00 80.81 80 ALA A CA 1
ATOM 647 C C . ALA A 1 80 ? 26.666 -10.656 -40.265 1.00 80.81 80 ALA A C 1
ATOM 649 O O . ALA A 1 80 ? 26.476 -10.330 -39.088 1.00 80.81 80 ALA A O 1
ATOM 650 N N . GLU A 1 81 ? 27.078 -11.881 -40.599 1.00 86.31 81 GLU A N 1
ATOM 651 C CA . GLU A 1 81 ? 27.373 -12.928 -39.622 1.00 86.31 81 GLU A CA 1
ATOM 652 C C . GLU A 1 81 ? 28.575 -12.558 -38.740 1.00 86.31 81 GLU A C 1
ATOM 654 O O . GLU A 1 81 ? 28.463 -12.570 -37.510 1.00 86.31 81 GLU A O 1
ATOM 659 N N . ARG A 1 82 ? 29.689 -12.111 -39.339 1.00 86.69 82 ARG A N 1
ATOM 660 C CA . ARG A 1 82 ? 30.870 -11.623 -38.601 1.00 86.69 82 ARG A CA 1
ATOM 661 C C . ARG A 1 82 ? 30.525 -10.448 -37.680 1.00 86.69 82 ARG A C 1
ATOM 663 O O . ARG A 1 82 ? 30.941 -10.425 -36.521 1.00 86.69 82 ARG A O 1
ATOM 670 N N . GLN A 1 83 ? 29.717 -9.492 -38.142 1.00 86.12 83 GLN A N 1
ATOM 671 C CA . GLN A 1 83 ? 29.229 -8.386 -37.310 1.00 86.12 83 GLN A CA 1
ATOM 672 C C . GLN A 1 83 ? 28.311 -8.871 -36.179 1.00 86.12 83 GLN A C 1
ATOM 674 O O . GLN A 1 83 ? 28.395 -8.361 -35.058 1.00 86.12 83 GLN A O 1
ATOM 679 N N . GLY A 1 84 ? 27.469 -9.873 -36.438 1.00 89.75 84 GLY A N 1
ATOM 680 C CA . GLY A 1 84 ? 26.626 -10.520 -35.436 1.00 89.75 84 GLY A CA 1
ATOM 681 C C . GLY A 1 84 ? 27.439 -11.213 -34.339 1.00 89.75 84 GLY A C 1
ATOM 682 O O . GLY A 1 84 ? 27.126 -11.045 -33.157 1.00 89.75 84 GLY A O 1
ATOM 683 N N . ILE A 1 85 ? 28.504 -11.928 -34.709 1.00 90.81 85 ILE A N 1
ATOM 684 C CA . ILE A 1 85 ? 29.437 -12.580 -33.777 1.00 90.81 85 ILE A CA 1
ATOM 685 C C . ILE A 1 85 ? 30.146 -11.524 -32.920 1.00 90.81 85 ILE A C 1
ATOM 687 O O . ILE A 1 85 ? 30.031 -11.559 -31.694 1.00 90.81 85 ILE A O 1
ATOM 691 N N . LEU A 1 86 ? 30.738 -10.499 -33.541 1.00 92.06 86 LEU A N 1
ATOM 692 C CA . LEU A 1 86 ? 31.394 -9.397 -32.824 1.00 92.06 86 LEU A CA 1
ATOM 693 C C . LEU A 1 86 ? 30.427 -8.642 -31.896 1.00 92.06 86 LEU A C 1
ATOM 695 O O . LEU A 1 86 ? 30.795 -8.223 -30.796 1.00 92.06 86 LEU A O 1
ATOM 699 N N . ALA A 1 87 ? 29.166 -8.462 -32.298 1.00 90.88 87 ALA A N 1
ATOM 700 C CA . ALA A 1 87 ? 28.150 -7.845 -31.451 1.00 90.88 87 ALA A CA 1
ATOM 701 C C . ALA A 1 87 ? 27.791 -8.725 -30.242 1.00 90.88 87 ALA A C 1
ATOM 703 O O . ALA A 1 87 ? 27.571 -8.196 -29.147 1.00 90.88 87 ALA A O 1
ATOM 704 N N . ARG A 1 88 ? 27.741 -10.053 -30.410 1.00 93.44 88 ARG A N 1
ATOM 705 C CA . ARG A 1 88 ? 27.526 -11.006 -29.309 1.00 93.44 88 ARG A CA 1
ATOM 706 C C . ARG A 1 88 ? 28.711 -11.011 -28.345 1.00 93.44 88 ARG A C 1
ATOM 708 O O . ARG A 1 88 ? 28.482 -10.896 -27.143 1.00 93.44 88 ARG A O 1
ATOM 715 N N . GLU A 1 89 ? 29.939 -11.028 -28.852 1.00 93.81 89 GLU A N 1
ATOM 716 C CA . GLU A 1 89 ? 31.163 -10.935 -28.045 1.00 93.81 89 GLU A CA 1
ATOM 717 C C . GLU A 1 89 ? 31.227 -9.624 -27.255 1.00 93.81 89 GLU A C 1
ATOM 719 O O . GLU A 1 89 ? 31.436 -9.630 -26.043 1.00 93.81 89 GLU A O 1
ATOM 724 N N . ARG A 1 90 ? 30.929 -8.484 -27.894 1.00 93.56 90 ARG A N 1
ATOM 725 C CA . ARG A 1 90 ? 30.849 -7.184 -27.205 1.00 93.56 90 ARG A CA 1
ATOM 726 C C . ARG A 1 90 ? 29.809 -7.183 -26.087 1.00 93.56 90 ARG A C 1
ATOM 728 O O . ARG A 1 90 ? 30.059 -6.626 -25.018 1.00 93.56 90 ARG A O 1
ATOM 735 N N . ARG A 1 91 ? 28.645 -7.807 -26.304 1.00 92.75 91 ARG A N 1
ATOM 736 C CA . ARG A 1 91 ? 27.615 -7.955 -25.262 1.00 92.75 91 ARG A CA 1
ATOM 737 C C . ARG A 1 91 ? 28.082 -8.876 -24.135 1.00 92.75 91 ARG A C 1
ATOM 739 O O . ARG A 1 91 ? 27.788 -8.576 -22.981 1.00 92.75 91 ARG A O 1
ATOM 746 N N . ALA A 1 92 ? 28.792 -9.959 -24.446 1.00 92.00 92 ALA A N 1
ATOM 747 C CA . ALA A 1 92 ? 29.350 -10.873 -23.453 1.00 92.00 92 ALA A CA 1
ATOM 748 C C . ALA A 1 92 ? 30.387 -10.161 -22.569 1.00 92.00 92 ALA A C 1
ATOM 750 O O . ALA A 1 92 ? 30.215 -10.121 -21.352 1.00 92.00 92 ALA A O 1
ATOM 751 N N . LEU A 1 93 ? 31.350 -9.461 -23.176 1.00 92.50 93 LEU A N 1
ATOM 752 C CA . LEU A 1 93 ? 32.347 -8.658 -22.460 1.00 92.50 93 LEU A CA 1
ATOM 753 C C . LEU A 1 93 ? 31.707 -7.540 -21.624 1.00 92.50 93 LEU A C 1
ATOM 755 O O . LEU A 1 93 ? 32.146 -7.253 -20.513 1.00 92.50 93 LEU A O 1
ATOM 759 N N . ALA A 1 94 ? 30.646 -6.896 -22.120 1.00 91.19 94 ALA A N 1
ATOM 760 C CA . ALA A 1 94 ? 29.917 -5.889 -21.350 1.00 91.19 94 ALA A CA 1
ATOM 761 C C . ALA A 1 94 ? 29.199 -6.491 -20.128 1.00 91.19 94 ALA A C 1
ATOM 763 O O . ALA A 1 94 ? 29.172 -5.870 -19.061 1.00 91.19 94 ALA A O 1
ATOM 764 N N . ARG A 1 95 ? 28.635 -7.700 -20.263 1.00 91.94 95 ARG A N 1
ATOM 765 C CA . ARG A 1 95 ? 28.032 -8.438 -19.143 1.00 91.94 95 ARG A CA 1
ATOM 766 C C . ARG A 1 95 ? 29.087 -8.815 -18.113 1.00 91.94 95 ARG A C 1
ATOM 768 O O . ARG A 1 95 ? 28.869 -8.532 -16.942 1.00 91.94 95 ARG A O 1
ATOM 775 N N . GLU A 1 96 ? 30.225 -9.341 -18.552 1.00 90.00 96 GLU A N 1
ATOM 776 C CA . GLU A 1 96 ? 31.344 -9.709 -17.682 1.00 90.00 96 GLU A CA 1
ATOM 777 C C . GLU A 1 96 ? 31.899 -8.493 -16.925 1.00 90.00 96 GLU A C 1
ATOM 779 O O . GLU A 1 96 ? 31.999 -8.493 -15.702 1.00 90.00 96 GLU A O 1
ATOM 784 N N . ARG A 1 97 ? 32.127 -7.370 -17.617 1.00 88.75 97 ARG A N 1
ATOM 785 C CA . ARG A 1 97 ? 32.504 -6.106 -16.962 1.00 88.75 97 ARG A CA 1
ATOM 786 C C . ARG A 1 97 ? 31.456 -5.643 -15.950 1.00 88.75 97 ARG A C 1
ATOM 788 O O . ARG A 1 97 ? 31.810 -5.081 -14.917 1.00 88.75 97 ARG A O 1
ATOM 795 N N . SER A 1 98 ? 30.170 -5.856 -16.229 1.00 86.44 98 SER A N 1
ATOM 796 C CA . SER A 1 98 ? 29.085 -5.510 -15.307 1.00 86.44 98 SER A CA 1
ATOM 797 C C . SER A 1 98 ? 29.029 -6.433 -14.087 1.00 86.44 98 SER A C 1
ATOM 799 O O . SER A 1 98 ? 28.731 -5.948 -12.996 1.00 86.44 98 SER A O 1
ATOM 801 N N . THR A 1 99 ? 29.301 -7.730 -14.242 1.00 86.88 99 THR A N 1
ATOM 802 C CA . THR A 1 99 ? 29.364 -8.680 -13.122 1.00 86.88 99 THR A CA 1
ATOM 803 C C . THR A 1 99 ? 30.590 -8.425 -12.259 1.00 86.88 99 THR A C 1
ATOM 805 O O . THR A 1 99 ? 30.445 -8.334 -11.045 1.00 86.88 99 THR A O 1
ATOM 808 N N . SER A 1 100 ? 31.756 -8.188 -12.868 1.00 84.62 100 SER A N 1
ATOM 809 C CA . SER A 1 100 ? 32.987 -7.864 -12.140 1.00 84.62 100 SER A CA 1
ATOM 810 C C . SER A 1 100 ? 32.856 -6.545 -11.387 1.00 84.62 100 SER A C 1
ATOM 812 O O . SER A 1 100 ? 33.176 -6.488 -10.206 1.00 84.62 100 SER A O 1
ATOM 814 N N . ARG A 1 101 ? 32.272 -5.507 -12.008 1.00 83.12 101 ARG A N 1
ATOM 815 C CA . ARG A 1 101 ? 31.949 -4.262 -11.292 1.00 83.12 101 ARG A CA 1
ATOM 816 C C . ARG A 1 101 ? 30.991 -4.507 -10.136 1.00 83.12 101 ARG A C 1
ATOM 818 O O . ARG A 1 101 ? 31.237 -3.985 -9.063 1.00 83.12 101 ARG A O 1
ATOM 825 N N . ARG A 1 102 ? 29.924 -5.294 -10.334 1.00 82.44 102 ARG A N 1
ATOM 826 C CA . ARG A 1 102 ? 28.961 -5.634 -9.269 1.00 82.44 102 ARG A CA 1
ATOM 827 C C . ARG A 1 102 ? 29.604 -6.370 -8.097 1.00 82.44 102 ARG A C 1
ATOM 829 O O . ARG A 1 102 ? 29.192 -6.129 -6.970 1.00 82.44 102 ARG A O 1
ATOM 836 N N . ALA A 1 103 ? 30.593 -7.221 -8.360 1.00 80.94 103 ALA A N 1
ATOM 837 C CA . ALA A 1 103 ? 31.330 -7.942 -7.328 1.00 80.94 103 ALA A CA 1
ATOM 838 C C . ALA A 1 103 ? 32.206 -7.019 -6.464 1.00 80.94 103 ALA A C 1
ATOM 840 O O . ALA A 1 103 ? 32.444 -7.329 -5.303 1.00 80.94 103 ALA A O 1
ATOM 841 N N . THR A 1 104 ? 32.654 -5.882 -7.006 1.00 87.31 104 THR A N 1
ATOM 842 C CA . THR A 1 104 ? 33.520 -4.929 -6.297 1.00 87.31 104 THR A CA 1
ATOM 843 C C . THR A 1 104 ? 32.775 -3.734 -5.697 1.00 87.31 104 THR A C 1
ATOM 845 O O . THR A 1 104 ? 33.417 -2.898 -5.069 1.00 87.31 104 THR A O 1
ATOM 848 N N . VAL A 1 105 ? 31.453 -3.602 -5.897 1.00 89.25 105 VAL A N 1
ATOM 849 C CA . VAL A 1 105 ? 30.690 -2.462 -5.353 1.00 89.25 105 VAL A CA 1
ATOM 850 C C . VAL A 1 105 ? 30.556 -2.594 -3.840 1.00 89.25 105 VAL A C 1
ATOM 852 O O . VAL A 1 105 ? 30.109 -3.617 -3.319 1.00 89.25 105 VAL A O 1
ATOM 855 N N . THR A 1 106 ? 30.884 -1.519 -3.136 1.00 89.75 106 THR A N 1
ATOM 856 C CA . THR A 1 106 ? 30.727 -1.425 -1.684 1.00 89.75 106 THR A CA 1
ATOM 857 C C . THR A 1 106 ? 29.259 -1.251 -1.277 1.00 89.75 106 THR A C 1
ATOM 859 O O . THR A 1 106 ? 28.425 -0.754 -2.037 1.00 89.75 106 THR A O 1
ATOM 862 N N . LEU A 1 107 ? 28.911 -1.606 -0.034 1.00 88.06 107 LEU A N 1
ATOM 863 C CA . LEU A 1 107 ? 27.553 -1.382 0.486 1.00 88.06 107 LEU A CA 1
ATOM 864 C C . LEU A 1 107 ? 27.141 0.099 0.425 1.00 88.06 107 LEU A C 1
ATOM 866 O O . LEU A 1 107 ? 25.994 0.398 0.093 1.00 88.06 107 LEU A O 1
ATOM 870 N N . GLN A 1 108 ? 28.082 1.015 0.663 1.00 89.94 108 GLN A N 1
ATOM 871 C CA . GLN A 1 108 ? 27.845 2.458 0.607 1.00 89.94 108 GLN A CA 1
ATOM 872 C C . GLN A 1 108 ? 27.473 2.926 -0.809 1.00 89.94 108 GLN A C 1
ATOM 874 O O . GLN A 1 108 ? 26.508 3.669 -0.985 1.00 89.94 108 GLN A O 1
ATOM 879 N N . GLU A 1 109 ? 28.178 2.450 -1.834 1.00 89.00 109 GLU A N 1
ATOM 880 C CA . GLU A 1 109 ? 27.850 2.750 -3.232 1.00 89.00 109 GLU A CA 1
ATOM 881 C C . GLU A 1 109 ? 26.501 2.142 -3.645 1.00 89.00 109 GLU A C 1
ATOM 883 O O . GLU A 1 109 ? 25.730 2.780 -4.365 1.00 89.00 109 GLU A O 1
ATOM 888 N N . ILE A 1 110 ? 26.161 0.941 -3.158 1.00 89.50 110 ILE A N 1
ATOM 889 C CA . ILE A 1 110 ? 24.838 0.331 -3.383 1.00 89.50 110 ILE A CA 1
ATOM 890 C C . ILE A 1 110 ? 23.737 1.202 -2.767 1.00 89.50 110 ILE A C 1
ATOM 892 O O . ILE A 1 110 ? 22.690 1.415 -3.388 1.00 89.50 110 ILE A O 1
ATOM 896 N N . GLU A 1 111 ? 23.940 1.707 -1.553 1.00 92.00 111 GLU A N 1
ATOM 897 C CA . GLU A 1 111 ? 22.977 2.579 -0.882 1.00 92.00 111 GLU A CA 1
ATOM 898 C C . GLU A 1 111 ? 22.815 3.923 -1.590 1.00 92.00 111 GLU A C 1
ATOM 900 O O . GLU A 1 111 ? 21.678 4.355 -1.800 1.00 92.00 111 GLU A O 1
ATOM 905 N N . GLN A 1 112 ? 23.910 4.532 -2.047 1.00 92.38 112 GLN A N 1
ATOM 906 C CA . GLN A 1 112 ? 23.876 5.755 -2.852 1.00 92.38 112 GLN A CA 1
ATOM 907 C C . GLN A 1 112 ? 23.169 5.537 -4.198 1.00 92.38 112 GLN A C 1
ATOM 909 O O . GLN A 1 112 ? 22.317 6.325 -4.605 1.00 92.38 112 GLN A O 1
ATOM 914 N N . GLN A 1 113 ? 23.430 4.426 -4.887 1.00 91.31 113 GLN A N 1
ATOM 915 C CA . GLN A 1 113 ? 22.710 4.104 -6.123 1.00 91.31 113 GLN A CA 1
ATOM 916 C C . GLN A 1 113 ? 21.211 3.904 -5.868 1.00 91.31 113 GLN A C 1
ATOM 918 O O . GLN A 1 113 ? 20.367 4.355 -6.653 1.00 91.31 113 GLN A O 1
ATOM 923 N N . ARG A 1 114 ? 20.852 3.253 -4.755 1.00 91.31 114 ARG A N 1
ATOM 924 C CA . ARG A 1 114 ? 19.454 3.085 -4.342 1.00 91.31 114 ARG A CA 1
ATOM 925 C C . ARG A 1 114 ? 18.806 4.421 -4.000 1.00 91.31 114 ARG A C 1
ATOM 927 O O . ARG A 1 114 ? 17.645 4.599 -4.366 1.00 91.31 114 ARG A O 1
ATOM 934 N N . SER A 1 115 ? 19.500 5.336 -3.324 1.00 92.75 115 SER A N 1
ATOM 935 C CA . SER A 1 115 ? 18.951 6.651 -2.975 1.00 92.75 115 SER A CA 1
ATOM 936 C C . SER A 1 115 ? 18.681 7.483 -4.228 1.00 92.75 115 SER A C 1
ATOM 938 O O . SER A 1 115 ? 17.538 7.891 -4.426 1.00 92.75 115 SER A O 1
ATOM 940 N N . VAL A 1 116 ? 19.649 7.590 -5.142 1.00 93.50 116 VAL A N 1
ATOM 941 C CA . VAL A 1 116 ? 19.491 8.296 -6.426 1.00 93.50 116 VAL A CA 1
ATOM 942 C C . VAL A 1 116 ? 18.357 7.689 -7.255 1.00 93.50 116 VAL A C 1
ATOM 944 O O . VAL A 1 116 ? 17.532 8.398 -7.831 1.00 93.50 116 VAL A O 1
ATOM 947 N N . THR A 1 117 ? 18.255 6.359 -7.287 1.00 93.50 117 THR A N 1
ATOM 948 C CA . THR A 1 117 ? 17.165 5.678 -8.002 1.00 93.50 117 THR A CA 1
ATOM 949 C C . THR A 1 117 ? 15.805 5.956 -7.357 1.00 93.50 117 THR A C 1
ATOM 951 O O . THR A 1 117 ? 14.817 6.173 -8.061 1.00 93.50 117 THR A O 1
ATOM 954 N N . ARG A 1 118 ? 15.724 5.963 -6.020 1.00 93.44 118 ARG A N 1
ATOM 955 C CA . ARG A 1 118 ? 14.495 6.305 -5.287 1.00 93.44 118 ARG A CA 1
ATOM 956 C C . ARG A 1 118 ? 14.082 7.746 -5.544 1.00 93.44 118 ARG A C 1
ATOM 958 O O . ARG A 1 118 ? 12.896 7.974 -5.767 1.00 93.44 118 ARG A O 1
ATOM 965 N N . GLU A 1 119 ? 15.036 8.668 -5.554 1.00 93.56 119 GLU A N 1
ATOM 966 C CA . GLU A 1 119 ? 14.813 10.083 -5.828 1.00 93.56 119 GLU A CA 1
ATOM 967 C C . GLU A 1 119 ? 14.315 10.292 -7.257 1.00 93.56 119 GLU A C 1
ATOM 969 O O . GLU A 1 119 ? 13.218 10.810 -7.440 1.00 93.56 119 GLU A O 1
ATOM 974 N N . ARG A 1 120 ? 15.022 9.760 -8.263 1.00 93.31 120 ARG A N 1
ATOM 975 C CA . ARG A 1 120 ? 14.597 9.810 -9.672 1.00 93.31 120 ARG A CA 1
ATOM 976 C C . ARG A 1 120 ? 13.200 9.214 -9.882 1.00 93.31 120 ARG A C 1
ATOM 978 O O . ARG A 1 120 ? 12.398 9.735 -10.651 1.00 93.31 120 ARG A O 1
ATOM 985 N N . ASN A 1 121 ? 12.883 8.115 -9.201 1.00 91.88 121 ASN A N 1
ATOM 986 C CA . ASN A 1 121 ? 11.546 7.523 -9.266 1.00 91.88 121 ASN A CA 1
ATOM 987 C C . ASN A 1 121 ? 10.503 8.345 -8.492 1.00 91.88 121 ASN A C 1
ATOM 989 O O . ASN A 1 121 ? 9.318 8.300 -8.818 1.00 91.88 121 ASN A O 1
ATOM 993 N N . GLY A 1 122 ? 10.910 9.048 -7.437 1.00 90.94 122 GLY A N 1
ATOM 994 C CA . GLY A 1 122 ? 10.080 9.994 -6.699 1.00 90.94 122 GLY A CA 1
ATOM 995 C C . GLY A 1 122 ? 9.705 11.190 -7.567 1.00 90.94 122 GLY A C 1
ATOM 996 O O . GLY A 1 122 ? 8.518 11.442 -7.749 1.00 90.94 122 GLY A O 1
ATOM 997 N N . THR A 1 123 ? 10.694 11.842 -8.180 1.00 91.94 123 THR A N 1
ATOM 998 C CA . THR A 1 123 ? 10.489 12.988 -9.077 1.00 91.94 123 THR A CA 1
ATOM 999 C C . THR A 1 123 ? 9.649 12.604 -10.288 1.00 91.94 123 THR A C 1
ATOM 1001 O O . THR A 1 123 ? 8.667 13.279 -10.587 1.00 91.94 123 THR A O 1
ATOM 1004 N N . ARG A 1 124 ? 9.932 11.454 -10.914 1.00 90.75 124 ARG A N 1
ATOM 1005 C CA . ARG A 1 124 ? 9.109 10.937 -12.014 1.00 90.75 124 ARG A CA 1
ATOM 1006 C C . ARG A 1 124 ? 7.655 10.717 -11.599 1.00 90.75 124 ARG A C 1
ATOM 1008 O O . ARG A 1 124 ? 6.768 11.044 -12.371 1.00 90.75 124 ARG A O 1
ATOM 1015 N N . ARG A 1 125 ? 7.400 10.160 -10.409 1.00 87.44 125 ARG A N 1
ATOM 1016 C CA . ARG A 1 125 ? 6.028 9.951 -9.910 1.00 87.44 125 ARG A CA 1
ATOM 1017 C C . ARG A 1 125 ? 5.323 11.260 -9.571 1.00 87.44 125 ARG A C 1
ATOM 1019 O O . ARG A 1 125 ? 4.125 11.349 -9.799 1.00 87.44 125 ARG A O 1
ATOM 1026 N N . ALA A 1 126 ? 6.047 12.243 -9.041 1.00 88.50 126 ALA A N 1
ATOM 1027 C CA . ALA A 1 126 ? 5.505 13.563 -8.730 1.00 88.50 126 ALA A CA 1
ATOM 1028 C C . ALA A 1 126 ? 5.138 14.361 -9.992 1.00 88.50 126 ALA A C 1
ATOM 1030 O O . ALA A 1 126 ? 4.210 15.159 -9.952 1.00 88.50 126 ALA A O 1
ATOM 1031 N N . ALA A 1 127 ? 5.835 14.118 -11.105 1.00 93.19 127 ALA A N 1
ATOM 1032 C CA . ALA A 1 127 ? 5.557 14.746 -12.393 1.00 93.19 127 ALA A CA 1
ATOM 1033 C C . ALA A 1 127 ? 4.361 14.134 -13.149 1.00 93.19 127 ALA A C 1
ATOM 1035 O O . ALA A 1 127 ? 3.952 14.691 -14.162 1.00 93.19 127 ALA A O 1
ATOM 1036 N N . LEU A 1 128 ? 3.811 12.999 -12.693 1.00 93.38 128 LEU A N 1
ATOM 1037 C CA . LEU A 1 128 ? 2.667 12.367 -13.354 1.00 93.38 128 LEU A CA 1
ATOM 1038 C C . LEU A 1 128 ? 1.389 13.173 -13.131 1.00 93.38 128 LEU A C 1
ATOM 1040 O O . LEU A 1 128 ? 1.055 13.564 -12.010 1.00 93.38 128 LEU A O 1
ATOM 1044 N N . THR A 1 129 ? 0.619 13.329 -14.198 1.00 93.38 129 THR A N 1
ATOM 1045 C CA . THR A 1 129 ? -0.722 13.903 -14.141 1.00 93.38 129 THR A CA 1
ATOM 1046 C C . THR A 1 129 ? -1.715 12.926 -13.492 1.00 93.38 129 THR A C 1
ATOM 1048 O O . THR A 1 129 ? -1.519 11.707 -13.531 1.00 93.38 129 THR A O 1
ATOM 1051 N N . PRO A 1 130 ? -2.840 13.413 -12.930 1.00 91.94 130 PRO A N 1
ATOM 1052 C CA . PRO A 1 130 ? -3.869 12.537 -12.366 1.00 91.94 130 PRO A CA 1
ATOM 1053 C C . PRO A 1 130 ? -4.404 11.485 -13.352 1.00 91.94 130 PRO A C 1
ATOM 1055 O O . PRO A 1 130 ? -4.717 10.371 -12.933 1.00 91.94 130 PRO A O 1
ATOM 1058 N N . LYS A 1 131 ? -4.475 11.817 -14.652 1.00 93.12 131 LYS A N 1
ATOM 1059 C CA . LYS A 1 131 ? -4.899 10.890 -15.715 1.00 93.12 131 LYS A CA 1
ATOM 1060 C C . LYS A 1 131 ? -3.906 9.740 -15.885 1.00 93.12 131 LYS A C 1
ATOM 1062 O O . LYS A 1 131 ? -4.299 8.584 -15.784 1.00 93.12 131 LYS A O 1
ATOM 1067 N N . GLU A 1 132 ? -2.618 10.049 -16.021 1.00 93.31 132 GLU A N 1
ATOM 1068 C CA . GLU A 1 132 ? -1.560 9.036 -16.151 1.00 93.31 132 GLU A CA 1
ATOM 1069 C C . GLU A 1 132 ? -1.454 8.144 -14.904 1.00 93.31 132 GLU A C 1
ATOM 1071 O O . GLU A 1 132 ? -1.180 6.948 -15.007 1.00 93.31 132 GLU A O 1
ATOM 1076 N N . VAL A 1 133 ? -1.685 8.698 -13.707 1.00 92.62 133 VAL A N 1
ATOM 1077 C CA . VAL A 1 133 ? -1.729 7.905 -12.468 1.00 92.62 133 VAL A CA 1
ATOM 1078 C C . VAL A 1 133 ? -2.882 6.903 -12.500 1.00 92.62 133 VAL A C 1
ATOM 1080 O O . VAL A 1 133 ? -2.703 5.758 -12.073 1.00 92.62 133 VAL A O 1
ATOM 1083 N N . GLU A 1 134 ? -4.057 7.305 -12.983 1.00 93.94 134 GLU A N 1
ATOM 1084 C CA . GLU A 1 134 ? -5.200 6.398 -13.067 1.00 93.94 134 GLU A CA 1
ATOM 1085 C C . GLU A 1 134 ? -5.003 5.339 -14.159 1.00 93.94 134 GLU A C 1
ATOM 1087 O O . GLU A 1 134 ? -5.233 4.164 -13.887 1.00 93.94 134 GLU A O 1
ATOM 1092 N N . GLU A 1 135 ? -4.446 5.692 -15.318 1.00 95.06 135 GLU A N 1
ATOM 1093 C CA . GLU A 1 135 ? -4.054 4.728 -16.361 1.00 95.06 135 GLU A CA 1
ATOM 1094 C C . GLU A 1 135 ? -3.013 3.712 -15.860 1.00 95.06 135 GLU A C 1
ATOM 1096 O O . GLU A 1 135 ? -3.106 2.507 -16.099 1.00 95.06 135 GLU A O 1
ATOM 1101 N N . GLN A 1 136 ? -2.023 4.154 -15.082 1.00 93.62 136 GLN A N 1
ATOM 1102 C CA . GLN A 1 136 ? -1.074 3.224 -14.467 1.00 93.62 136 GLN A CA 1
ATOM 1103 C C . GLN A 1 136 ? -1.760 2.281 -13.472 1.00 93.62 136 GLN A C 1
ATOM 1105 O O . GLN A 1 136 ? -1.381 1.108 -13.365 1.00 93.62 136 GLN A O 1
ATOM 1110 N N . ARG A 1 137 ? -2.775 2.761 -12.744 1.00 92.25 137 ARG A N 1
ATOM 1111 C CA . ARG A 1 137 ? -3.562 1.933 -11.822 1.00 92.25 137 ARG A CA 1
ATOM 1112 C C . ARG A 1 137 ? -4.449 0.942 -12.561 1.00 92.25 137 ARG A C 1
ATOM 1114 O O . ARG A 1 137 ? -4.541 -0.195 -12.096 1.00 92.25 137 ARG A O 1
ATOM 1121 N N . THR A 1 138 ? -5.084 1.328 -13.666 1.00 93.88 138 THR A N 1
ATOM 1122 C CA . THR A 1 138 ? -5.901 0.410 -14.474 1.00 93.88 138 THR A CA 1
ATOM 1123 C C . THR A 1 138 ? -5.029 -0.695 -15.053 1.00 93.88 138 THR A C 1
ATOM 1125 O O . THR A 1 138 ? -5.284 -1.863 -14.763 1.00 93.88 138 THR A O 1
ATOM 1128 N N . LEU A 1 139 ? -3.904 -0.350 -15.683 1.00 94.56 139 LEU A N 1
ATOM 1129 C CA . LEU A 1 139 ? -2.943 -1.328 -16.200 1.00 94.56 139 LEU A CA 1
ATOM 1130 C C . LEU A 1 139 ? -2.402 -2.254 -15.101 1.00 94.56 139 LEU A C 1
ATOM 1132 O O . LEU A 1 139 ? -2.225 -3.454 -15.309 1.00 94.56 139 LEU A O 1
ATOM 1136 N N . ALA A 1 140 ? -2.132 -1.731 -13.901 1.00 93.56 140 ALA A N 1
ATOM 1137 C CA . ALA A 1 140 ? -1.712 -2.563 -12.776 1.00 93.56 140 ALA A CA 1
ATOM 1138 C C . ALA A 1 140 ? -2.826 -3.515 -12.309 1.00 93.56 140 ALA A C 1
ATOM 1140 O O . ALA A 1 140 ? -2.548 -4.665 -11.960 1.00 93.56 140 ALA A O 1
ATOM 1141 N N . ARG A 1 141 ? -4.087 -3.067 -12.292 1.00 93.88 141 ARG A N 1
ATOM 1142 C CA . ARG A 1 141 ? -5.241 -3.919 -11.966 1.00 93.88 141 ARG A CA 1
ATOM 1143 C C . ARG A 1 141 ? -5.431 -5.011 -13.013 1.00 93.88 141 ARG A C 1
ATOM 1145 O O . ARG A 1 141 ? -5.621 -6.156 -12.614 1.00 93.88 141 ARG A O 1
ATOM 1152 N N . GLU A 1 142 ? -5.317 -4.679 -14.293 1.00 94.62 142 GLU A N 1
ATOM 1153 C CA . GLU A 1 142 ? -5.415 -5.618 -15.415 1.00 94.62 142 GLU A CA 1
ATOM 1154 C C . GLU A 1 142 ? -4.316 -6.672 -15.362 1.00 94.62 142 GLU A C 1
ATOM 1156 O O . GLU A 1 142 ? -4.621 -7.862 -15.361 1.00 94.62 142 GLU A O 1
ATOM 1161 N N . ARG A 1 143 ? -3.051 -6.266 -15.193 1.00 93.50 143 ARG A N 1
ATOM 1162 C CA . ARG A 1 143 ? -1.937 -7.212 -15.013 1.00 93.50 143 ARG A CA 1
ATOM 1163 C C . ARG A 1 143 ? -2.183 -8.143 -13.830 1.00 93.50 143 ARG A C 1
ATOM 1165 O O . ARG A 1 143 ? -2.073 -9.353 -13.971 1.00 93.50 143 ARG A O 1
ATOM 1172 N N . ASN A 1 144 ? -2.594 -7.600 -12.682 1.00 90.56 144 ASN A N 1
ATOM 1173 C CA . ASN A 1 144 ? -2.910 -8.410 -11.505 1.00 90.56 144 ASN A CA 1
ATOM 1174 C C . ASN A 1 144 ? -4.134 -9.318 -11.709 1.00 90.56 144 ASN A C 1
ATOM 1176 O O . ASN A 1 144 ? -4.240 -10.359 -11.062 1.00 90.56 144 ASN A O 1
ATOM 1180 N N . ALA A 1 145 ? -5.106 -8.916 -12.527 1.00 90.38 145 ALA A N 1
ATOM 1181 C CA . ALA A 1 145 ? -6.252 -9.746 -12.879 1.00 90.38 145 ALA A CA 1
ATOM 1182 C C . ALA A 1 145 ? -5.823 -10.891 -13.803 1.00 90.38 145 ALA A C 1
ATOM 1184 O O . ALA A 1 145 ? -6.135 -12.038 -13.501 1.00 90.38 145 ALA A O 1
ATOM 1185 N N . ALA A 1 146 ? -5.026 -10.598 -14.833 1.00 92.19 146 ALA A N 1
ATOM 1186 C CA . ALA A 1 146 ? -4.452 -11.589 -15.736 1.00 92.19 146 ALA A CA 1
ATOM 1187 C C . ALA A 1 146 ? -3.594 -12.611 -14.976 1.00 92.19 146 ALA A C 1
ATOM 1189 O O . ALA A 1 146 ? -3.840 -13.808 -15.087 1.00 92.19 146 ALA A O 1
ATOM 1190 N N . THR A 1 147 ? -2.680 -12.159 -14.107 1.00 89.94 147 THR A N 1
ATOM 1191 C CA . THR A 1 147 ? -1.895 -13.062 -13.250 1.00 89.94 147 THR A CA 1
ATOM 1192 C C . THR A 1 147 ? -2.791 -13.928 -12.372 1.00 89.94 147 THR A C 1
ATOM 1194 O O . THR A 1 147 ? -2.498 -15.096 -12.174 1.00 89.94 147 THR A O 1
ATOM 1197 N N . ARG A 1 148 ? -3.892 -13.392 -11.831 1.00 86.56 148 ARG A N 1
ATOM 1198 C CA . ARG A 1 148 ? -4.811 -14.186 -11.000 1.00 86.56 148 ARG A CA 1
ATOM 1199 C C . ARG A 1 148 ? -5.631 -15.188 -11.803 1.00 86.56 148 ARG A C 1
ATOM 1201 O O . ARG A 1 148 ? -5.941 -16.242 -11.261 1.00 86.56 148 ARG A O 1
ATOM 1208 N N . ALA A 1 149 ? -5.967 -14.874 -13.051 1.00 88.50 149 ALA A N 1
ATOM 1209 C CA . ALA A 1 149 ? -6.711 -15.766 -13.933 1.00 88.50 149 ALA A CA 1
ATOM 1210 C C . ALA A 1 149 ? -5.904 -17.017 -14.312 1.00 88.50 149 ALA A C 1
ATOM 1212 O O . ALA A 1 149 ? -6.489 -18.071 -14.531 1.00 88.50 149 ALA A O 1
ATOM 1213 N N . THR A 1 150 ? -4.573 -16.919 -14.344 1.00 93.19 150 THR A N 1
ATOM 1214 C CA . THR A 1 150 ? -3.688 -18.048 -14.661 1.00 93.19 150 THR A CA 1
ATOM 1215 C C . THR A 1 150 ? -3.363 -18.944 -13.463 1.00 93.19 150 THR A C 1
ATOM 1217 O O . THR A 1 150 ? -2.754 -19.990 -13.653 1.00 93.19 150 THR A O 1
ATOM 1220 N N . LEU A 1 151 ? -3.722 -18.551 -12.233 1.00 91.75 151 LEU A N 1
ATOM 1221 C CA . LEU A 1 151 ? -3.392 -19.322 -11.029 1.00 91.75 151 LEU A CA 1
ATOM 1222 C C . LEU A 1 151 ? -4.381 -20.461 -10.791 1.00 91.75 151 LEU A C 1
ATOM 1224 O O . LEU A 1 151 ? -5.601 -20.290 -10.833 1.00 91.75 151 LEU A O 1
ATOM 1228 N N . THR A 1 152 ? -3.844 -21.611 -10.408 1.00 92.00 152 THR A N 1
ATOM 1229 C CA . THR A 1 152 ? -4.628 -22.754 -9.951 1.00 92.00 152 THR A CA 1
ATOM 1230 C C . THR A 1 152 ? -5.203 -22.516 -8.544 1.00 92.00 152 THR A C 1
ATOM 1232 O O . TH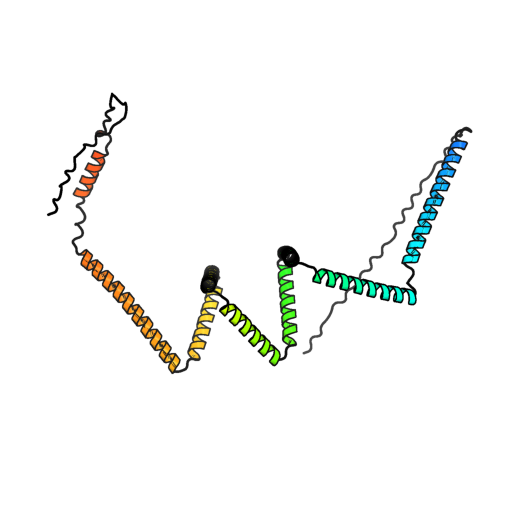R A 1 152 ? -4.641 -21.765 -7.737 1.00 92.00 152 THR A O 1
ATOM 1235 N N . PRO A 1 153 ? -6.295 -23.207 -8.157 1.00 90.19 153 PRO A N 1
ATOM 1236 C CA . PRO A 1 153 ? -6.856 -23.092 -6.809 1.00 90.19 153 PRO A CA 1
ATOM 1237 C C . PRO A 1 153 ? -5.868 -23.428 -5.679 1.00 90.19 153 PRO A C 1
ATOM 1239 O O . PRO A 1 153 ? -5.999 -22.890 -4.578 1.00 90.19 153 PRO A O 1
ATOM 1242 N N . LYS A 1 154 ? -4.888 -24.311 -5.930 1.00 92.38 154 LYS A N 1
ATOM 1243 C CA . LYS A 1 154 ? -3.834 -24.659 -4.962 1.00 92.38 154 LYS A CA 1
ATOM 1244 C C . LYS A 1 154 ? -2.879 -23.482 -4.743 1.00 92.38 154 LYS A C 1
ATOM 1246 O O . LYS A 1 154 ? -2.704 -23.065 -3.601 1.00 92.38 154 LYS A O 1
ATOM 1251 N N . GLU A 1 155 ? -2.379 -22.878 -5.818 1.00 92.50 155 GLU A N 1
ATOM 1252 C CA . GLU A 1 155 ? -1.493 -21.705 -5.752 1.00 92.50 155 GLU A CA 1
ATOM 1253 C C . GLU A 1 155 ? -2.188 -20.499 -5.108 1.00 92.50 155 GLU A C 1
ATOM 1255 O O . GLU A 1 155 ? -1.586 -19.774 -4.320 1.00 92.50 155 GLU A O 1
ATOM 1260 N N . VAL A 1 156 ? -3.486 -20.299 -5.366 1.00 91.12 156 VAL A N 1
ATOM 1261 C CA . VAL A 1 156 ? -4.260 -19.238 -4.699 1.00 91.12 156 VAL A CA 1
ATOM 1262 C C . VAL A 1 156 ? -4.334 -19.467 -3.186 1.00 91.12 156 VAL A C 1
ATOM 1264 O O . VAL A 1 156 ? -4.245 -18.507 -2.412 1.00 91.12 156 VAL A O 1
ATOM 1267 N N . LYS A 1 157 ? -4.513 -20.716 -2.733 1.00 92.81 157 LYS A N 1
ATOM 1268 C CA . LYS A 1 157 ? -4.509 -21.038 -1.297 1.00 92.81 157 LYS A CA 1
ATOM 1269 C C . LYS A 1 157 ? -3.135 -20.778 -0.685 1.00 92.81 157 LYS A C 1
ATOM 1271 O O . LYS A 1 157 ? -3.076 -20.116 0.348 1.00 92.81 157 LYS A O 1
ATOM 1276 N N . GLU A 1 158 ? -2.067 -21.209 -1.342 1.00 94.81 158 GLU A N 1
ATOM 1277 C CA . GLU A 1 158 ? -0.691 -21.000 -0.886 1.00 94.81 158 GLU A CA 1
ATOM 1278 C C . GLU A 1 158 ? -0.306 -19.511 -0.842 1.00 94.81 158 GLU A C 1
ATOM 1280 O O . GLU A 1 158 ? 0.209 -19.005 0.153 1.00 94.81 158 GLU A O 1
ATOM 1285 N N . GLN A 1 159 ? -0.668 -18.725 -1.857 1.00 92.56 159 GLN A N 1
ATOM 1286 C CA . GLN A 1 159 ? -0.454 -17.276 -1.815 1.00 92.56 159 GLN A CA 1
ATOM 1287 C C . GLN A 1 159 ? -1.195 -16.617 -0.646 1.00 92.56 159 GLN A C 1
ATOM 1289 O O . GLN A 1 159 ? -0.687 -15.674 -0.026 1.00 92.56 159 GLN A O 1
ATOM 1294 N N . ARG A 1 160 ? -2.399 -17.100 -0.314 1.00 91.69 160 ARG A N 1
ATOM 1295 C CA . ARG A 1 160 ? -3.156 -16.611 0.845 1.00 91.69 160 ARG A CA 1
ATOM 1296 C C . ARG A 1 160 ? -2.489 -17.003 2.161 1.00 91.69 160 ARG A C 1
ATOM 1298 O O . ARG A 1 160 ? -2.482 -16.162 3.062 1.00 91.69 160 ARG A O 1
ATOM 1305 N N . THR A 1 161 ? -1.944 -18.213 2.292 1.00 93.88 161 THR A N 1
ATOM 1306 C CA . THR A 1 161 ? -1.224 -18.632 3.509 1.00 93.88 161 THR A CA 1
ATOM 1307 C C . THR A 1 161 ? 0.044 -17.809 3.689 1.00 93.88 161 THR A C 1
ATOM 1309 O O . THR A 1 161 ? 0.167 -17.136 4.711 1.00 93.88 161 THR A O 1
ATOM 1312 N N . LEU A 1 162 ? 0.875 -17.688 2.653 1.00 94.62 162 LEU A N 1
ATOM 1313 C CA . LEU A 1 162 ? 2.091 -16.869 2.681 1.00 94.62 162 LEU A CA 1
ATOM 1314 C C . LEU A 1 162 ? 1.796 -15.400 3.008 1.00 94.62 162 LEU A C 1
ATOM 1316 O O . LEU A 1 162 ? 2.513 -14.750 3.769 1.00 94.62 162 LEU A O 1
ATOM 1320 N N . THR A 1 163 ? 0.706 -14.851 2.466 1.00 94.00 163 THR A N 1
ATOM 1321 C CA . THR A 1 163 ? 0.287 -13.478 2.783 1.00 94.00 163 THR A CA 1
ATOM 1322 C C . THR A 1 163 ? -0.139 -13.344 4.246 1.00 94.00 163 THR A C 1
ATOM 1324 O O . THR A 1 163 ? 0.168 -12.337 4.889 1.00 94.00 163 THR A O 1
ATOM 1327 N N . ARG A 1 164 ? -0.843 -14.338 4.800 1.00 93.69 164 ARG A N 1
ATOM 1328 C CA . ARG A 1 164 ? -1.237 -14.354 6.217 1.00 93.69 164 ARG A CA 1
ATOM 1329 C C . ARG A 1 164 ? -0.024 -14.467 7.130 1.00 93.69 164 ARG A C 1
ATOM 1331 O O . ARG A 1 164 ? 0.054 -13.689 8.077 1.00 93.69 164 ARG A O 1
ATOM 1338 N N . GLU A 1 165 ? 0.910 -15.356 6.820 1.00 95.12 165 GLU A N 1
ATOM 1339 C CA . GLU A 1 165 ? 2.159 -15.545 7.562 1.00 95.12 165 GLU A CA 1
ATOM 1340 C C . GLU A 1 165 ? 3.009 -14.279 7.543 1.00 95.12 165 GLU A C 1
ATOM 1342 O O . GLU A 1 165 ? 3.367 -13.768 8.601 1.00 95.12 165 GLU A O 1
ATOM 1347 N N . ARG A 1 166 ? 3.222 -13.677 6.366 1.00 94.88 166 ARG A N 1
ATOM 1348 C CA . ARG A 1 166 ? 3.949 -12.405 6.244 1.00 94.88 166 ARG A CA 1
ATOM 1349 C C . ARG A 1 166 ? 3.296 -11.294 7.067 1.00 94.88 166 ARG A C 1
ATOM 1351 O O . ARG A 1 166 ? 3.986 -10.525 7.732 1.00 94.88 166 ARG A O 1
ATOM 1358 N N . ASN A 1 167 ? 1.966 -11.207 7.051 1.00 92.88 167 ASN A N 1
ATOM 1359 C CA . ASN A 1 167 ? 1.234 -10.229 7.856 1.00 92.88 167 ASN A CA 1
ATOM 1360 C C . ASN A 1 167 ? 1.295 -10.537 9.359 1.00 92.88 167 ASN A C 1
ATOM 1362 O O . ASN A 1 167 ? 1.328 -9.608 10.166 1.00 92.88 167 ASN A O 1
ATOM 1366 N N . ALA A 1 168 ? 1.294 -11.811 9.750 1.00 92.50 168 ALA A N 1
ATOM 1367 C CA . ALA A 1 168 ? 1.453 -12.231 11.137 1.00 92.50 168 ALA A CA 1
ATOM 1368 C C . ALA A 1 168 ? 2.858 -11.898 11.649 1.00 92.50 168 ALA A C 1
ATOM 1370 O O . ALA A 1 168 ? 2.966 -11.207 12.657 1.00 92.50 168 ALA A O 1
ATOM 1371 N N . ALA A 1 169 ? 3.901 -12.262 10.902 1.00 93.44 169 ALA A N 1
ATOM 1372 C CA . ALA A 1 169 ? 5.286 -11.914 11.199 1.00 93.44 169 ALA A CA 1
ATOM 1373 C C . ALA A 1 169 ? 5.471 -10.394 11.306 1.00 93.44 169 ALA A C 1
ATOM 1375 O O . ALA A 1 169 ? 6.031 -9.902 12.282 1.00 93.44 169 ALA A O 1
ATOM 1376 N N . ARG A 1 170 ? 4.903 -9.626 10.364 1.00 91.94 170 ARG A N 1
ATOM 1377 C CA . ARG A 1 170 ? 4.943 -8.159 10.421 1.00 91.94 170 ARG A CA 1
ATOM 1378 C C . ARG A 1 170 ? 4.282 -7.609 11.681 1.00 91.94 170 ARG A C 1
ATOM 1380 O O . ARG A 1 170 ? 4.792 -6.646 12.230 1.00 91.94 170 ARG A O 1
ATOM 1387 N N . ARG A 1 171 ? 3.157 -8.179 12.125 1.00 89.06 171 ARG A N 1
ATOM 1388 C CA . ARG A 1 171 ? 2.488 -7.760 13.369 1.00 89.06 171 ARG A CA 1
ATOM 1389 C C . ARG A 1 171 ? 3.284 -8.146 14.611 1.00 89.06 171 ARG A C 1
ATOM 1391 O O . ARG A 1 171 ? 3.340 -7.345 15.532 1.00 89.06 171 ARG A O 1
ATOM 1398 N N . ALA A 1 172 ? 3.884 -9.333 14.623 1.00 89.88 172 ALA A N 1
ATOM 1399 C CA . ALA A 1 172 ? 4.713 -9.806 15.728 1.00 89.88 172 ALA A CA 1
ATOM 1400 C C . ALA A 1 172 ? 5.992 -8.969 15.894 1.00 89.88 172 ALA A C 1
ATOM 1402 O O . ALA A 1 172 ? 6.448 -8.767 17.011 1.00 89.88 172 ALA A O 1
ATOM 1403 N N . ALA A 1 173 ? 6.530 -8.438 14.793 1.00 94.44 173 ALA A N 1
ATOM 1404 C CA . ALA A 1 173 ? 7.697 -7.562 14.806 1.00 94.44 173 ALA A CA 1
ATOM 1405 C C . ALA A 1 173 ? 7.406 -6.126 15.289 1.00 94.44 173 ALA A C 1
ATOM 1407 O O . ALA A 1 173 ? 8.347 -5.361 15.483 1.00 94.44 173 ALA A O 1
ATOM 1408 N N . LEU A 1 174 ? 6.136 -5.730 15.456 1.00 93.19 174 LEU A N 1
ATOM 1409 C CA . LEU A 1 174 ? 5.797 -4.383 15.921 1.00 93.19 174 LEU A CA 1
ATOM 1410 C C . LEU A 1 174 ? 6.008 -4.255 17.428 1.00 93.19 174 LEU A C 1
ATOM 1412 O O . LEU A 1 174 ? 5.526 -5.067 18.218 1.00 93.19 174 LEU A O 1
ATOM 1416 N N . THR A 1 175 ? 6.629 -3.156 17.833 1.00 93.25 175 THR A N 1
ATOM 1417 C CA . THR A 1 175 ? 6.736 -2.790 19.246 1.00 93.25 175 THR A CA 1
ATOM 1418 C C . THR A 1 175 ? 5.391 -2.285 19.793 1.00 93.25 175 THR A C 1
ATOM 1420 O O . THR A 1 175 ? 4.575 -1.740 19.039 1.00 93.25 175 THR A O 1
ATOM 1423 N N . PRO A 1 176 ? 5.138 -2.365 21.117 1.00 92.00 176 PRO A N 1
ATOM 1424 C CA . PRO A 1 176 ? 3.908 -1.837 21.715 1.00 92.00 176 PRO A CA 1
ATOM 1425 C C . PRO A 1 176 ? 3.644 -0.359 21.381 1.00 92.00 176 PRO A C 1
ATOM 1427 O O . PRO A 1 176 ? 2.502 0.024 21.123 1.00 92.00 176 PRO A O 1
ATOM 1430 N N . LYS A 1 177 ? 4.702 0.464 21.312 1.00 93.50 177 LYS A N 1
ATOM 1431 C CA . LYS A 1 177 ? 4.614 1.882 20.922 1.00 93.50 177 LYS A CA 1
ATOM 1432 C C . LYS A 1 177 ? 4.144 2.054 19.475 1.00 93.50 177 LYS A C 1
ATOM 1434 O O . LYS A 1 177 ? 3.297 2.901 19.199 1.00 93.50 177 LYS A O 1
ATOM 1439 N N . GLU A 1 178 ? 4.646 1.244 18.548 1.00 93.12 178 GLU A N 1
ATOM 1440 C CA . GLU A 1 178 ? 4.220 1.287 17.144 1.00 93.12 178 GLU A CA 1
ATOM 1441 C C . GLU A 1 178 ? 2.783 0.804 16.963 1.00 93.12 178 GLU A C 1
ATOM 1443 O O . GLU A 1 178 ? 2.036 1.395 16.181 1.00 93.12 178 GLU A O 1
ATOM 1448 N N . VAL A 1 179 ? 2.370 -0.230 17.702 1.00 92.56 179 VAL A N 1
ATOM 1449 C CA . VAL A 1 179 ? 0.974 -0.692 17.711 1.00 92.56 179 VAL A CA 1
ATOM 1450 C C . VAL A 1 179 ? 0.050 0.421 18.200 1.00 92.56 179 VAL A C 1
ATOM 1452 O O . VAL A 1 179 ? -0.981 0.675 17.576 1.00 92.56 179 VAL A O 1
ATOM 1455 N N . GLN A 1 180 ? 0.425 1.113 19.278 1.00 93.00 180 GLN A N 1
ATOM 1456 C CA . GLN A 1 180 ? -0.350 2.231 19.807 1.00 93.00 180 GLN A CA 1
ATOM 1457 C C . GLN A 1 180 ? -0.451 3.377 18.792 1.00 93.00 180 GLN A C 1
ATOM 1459 O O . GLN A 1 180 ? -1.557 3.801 18.457 1.00 93.00 180 GLN A O 1
ATOM 1464 N N . ARG A 1 181 ? 0.672 3.780 18.188 1.00 94.38 181 ARG A N 1
ATOM 1465 C CA . ARG A 1 181 ? 0.692 4.795 17.125 1.00 94.38 181 ARG A CA 1
ATOM 1466 C C . ARG A 1 181 ? -0.186 4.405 15.931 1.00 94.38 181 ARG A C 1
ATOM 1468 O O . ARG A 1 181 ? -0.890 5.241 15.374 1.00 94.38 181 ARG A O 1
ATOM 1475 N N . GLN A 1 182 ? -0.178 3.133 15.525 1.00 93.06 182 GLN A N 1
ATOM 1476 C CA . GLN A 1 182 ? -1.047 2.652 14.446 1.00 93.06 182 GLN A CA 1
ATOM 1477 C C . GLN A 1 182 ? -2.533 2.720 14.816 1.00 93.06 182 GLN A C 1
ATOM 1479 O O . GLN A 1 182 ? -3.352 3.045 13.955 1.00 93.06 182 GLN A O 1
ATOM 1484 N N . ARG A 1 183 ? -2.891 2.432 16.074 1.00 91.69 183 ARG A N 1
ATOM 1485 C CA . ARG A 1 183 ? -4.271 2.563 16.568 1.00 91.69 183 ARG A CA 1
ATOM 1486 C C . ARG A 1 183 ? -4.727 4.015 16.578 1.00 91.69 183 ARG A C 1
ATOM 1488 O O . ARG A 1 183 ? -5.839 4.286 16.138 1.00 91.69 183 ARG A O 1
ATOM 1495 N N . GLU A 1 184 ? -3.868 4.927 17.017 1.00 93.38 184 GLU A N 1
ATOM 1496 C CA . GLU A 1 184 ? -4.141 6.367 17.021 1.00 93.38 184 GLU A CA 1
ATOM 1497 C C . GLU A 1 184 ? -4.346 6.896 15.602 1.00 93.38 184 GLU A C 1
ATOM 1499 O O . GLU A 1 184 ? -5.386 7.482 15.320 1.00 93.38 184 GLU A O 1
ATOM 1504 N N . LEU A 1 185 ? -3.443 6.575 14.669 1.00 93.75 185 LEU A N 1
ATOM 1505 C CA . LEU A 1 185 ? -3.591 6.953 13.258 1.00 93.75 185 LEU A CA 1
ATOM 1506 C C . LEU A 1 185 ? -4.853 6.356 12.620 1.00 93.75 185 LEU A C 1
ATOM 1508 O O . LEU A 1 185 ? -5.497 6.987 11.782 1.00 93.75 185 LEU A O 1
ATOM 1512 N N . ALA A 1 186 ? -5.216 5.123 12.981 1.00 92.06 186 ALA A N 1
ATOM 1513 C CA . ALA A 1 186 ? -6.455 4.516 12.512 1.00 92.06 186 ALA A CA 1
ATOM 1514 C C . ALA A 1 186 ? -7.683 5.244 13.079 1.00 92.06 186 ALA A C 1
ATOM 1516 O O . ALA A 1 186 ? -8.617 5.527 12.327 1.00 92.06 186 ALA A O 1
ATOM 1517 N N . ALA A 1 187 ? -7.672 5.582 14.370 1.00 91.19 187 ALA A N 1
ATOM 1518 C CA . ALA A 1 187 ? -8.733 6.345 15.014 1.00 91.19 187 ALA A CA 1
ATOM 1519 C C . ALA A 1 187 ? -8.879 7.732 14.372 1.00 91.19 187 ALA A C 1
ATOM 1521 O O . ALA A 1 187 ? -9.975 8.085 13.941 1.00 91.19 187 ALA A O 1
ATOM 1522 N N . GLU A 1 188 ? -7.777 8.455 14.192 1.00 93.25 188 GLU A N 1
ATOM 1523 C CA . GLU A 1 188 ? -7.739 9.760 13.533 1.00 93.25 188 GLU A CA 1
ATOM 1524 C C . GLU A 1 188 ? -8.322 9.690 12.118 1.00 93.25 188 GLU A C 1
ATOM 1526 O O . GLU A 1 188 ? -9.258 10.420 11.798 1.00 93.25 188 GLU A O 1
ATOM 1531 N N . ARG A 1 189 ? -7.880 8.729 11.296 1.00 90.50 189 ARG A N 1
ATOM 1532 C CA . ARG A 1 189 ? -8.454 8.506 9.958 1.00 90.50 189 ARG A CA 1
ATOM 1533 C C . ARG A 1 189 ? -9.957 8.272 10.012 1.00 90.50 189 ARG A C 1
ATOM 1535 O O . ARG A 1 189 ? -10.689 8.831 9.201 1.00 90.50 189 ARG A O 1
ATOM 1542 N N . THR A 1 190 ? -10.437 7.459 10.953 1.00 87.56 190 THR A N 1
ATOM 1543 C CA . THR A 1 190 ? -11.882 7.226 11.088 1.00 87.56 190 THR A CA 1
ATOM 1544 C C . THR A 1 190 ? -12.639 8.469 11.541 1.00 87.56 190 THR A C 1
ATOM 1546 O O . THR A 1 190 ? -13.766 8.671 11.094 1.00 87.56 190 THR A O 1
ATOM 1549 N N . MET A 1 191 ? -12.042 9.311 12.388 1.00 86.81 191 MET A N 1
ATOM 1550 C CA . MET A 1 191 ? -12.637 10.580 12.802 1.00 86.81 191 MET A CA 1
ATOM 1551 C C . MET A 1 191 ? -12.709 11.554 11.630 1.00 86.81 191 MET A C 1
ATOM 1553 O O . MET A 1 191 ? -13.783 12.089 11.375 1.00 86.81 191 MET A O 1
ATOM 1557 N N . VAL A 1 192 ? -11.623 11.702 10.866 1.00 90.44 192 VAL A N 1
ATOM 1558 C CA . VAL A 1 192 ? -11.587 12.541 9.661 1.00 90.44 192 VAL A CA 1
ATOM 1559 C C . VAL A 1 192 ? -12.639 12.079 8.658 1.00 90.44 192 VAL A C 1
ATOM 1561 O O . VAL A 1 192 ? -13.439 12.893 8.218 1.00 90.44 192 VAL A O 1
ATOM 1564 N N . ILE A 1 193 ? -12.711 10.777 8.360 1.00 86.38 193 ILE A N 1
ATOM 1565 C CA . ILE A 1 193 ? -13.728 10.227 7.449 1.00 86.38 193 ILE A CA 1
ATOM 1566 C C . ILE A 1 193 ? -15.141 10.538 7.947 1.00 86.38 193 ILE A C 1
ATOM 1568 O O . ILE A 1 193 ? -16.001 10.887 7.149 1.00 86.38 193 ILE A O 1
ATOM 1572 N N . ARG A 1 194 ? -15.409 10.418 9.252 1.00 82.12 194 ARG A N 1
ATOM 1573 C CA . ARG A 1 194 ? -16.733 10.737 9.809 1.00 82.12 194 ARG A CA 1
ATOM 1574 C C . ARG A 1 194 ? -17.048 12.227 9.748 1.00 82.12 194 ARG A C 1
ATOM 1576 O O . ARG A 1 194 ? -18.202 12.566 9.521 1.00 82.12 194 ARG A O 1
ATOM 1583 N N . ALA A 1 195 ? -16.053 13.083 9.962 1.00 83.75 195 ALA A N 1
ATOM 1584 C CA . ALA A 1 195 ? -16.212 14.531 9.929 1.00 83.75 195 ALA A CA 1
ATOM 1585 C C . ALA A 1 195 ? -16.428 15.059 8.502 1.00 83.75 195 ALA A C 1
ATOM 1587 O O . ALA A 1 195 ? -17.177 16.011 8.315 1.00 83.75 195 ALA A O 1
ATOM 1588 N N . THR A 1 196 ? -15.800 14.436 7.501 1.00 87.69 196 THR A N 1
ATOM 1589 C CA . THR A 1 196 ? -15.883 14.859 6.093 1.00 87.69 196 THR A CA 1
ATOM 1590 C C . THR A 1 196 ? -16.924 14.092 5.278 1.00 87.69 196 THR A C 1
ATOM 1592 O O . THR A 1 196 ? -17.196 14.453 4.133 1.00 87.69 196 THR A O 1
ATOM 1595 N N . ALA A 1 197 ? -17.525 13.036 5.835 1.00 85.12 197 ALA A N 1
ATOM 1596 C CA . ALA A 1 197 ? -18.556 12.272 5.148 1.00 85.12 197 ALA A CA 1
ATOM 1597 C C . ALA A 1 197 ? -19.813 13.118 4.910 1.00 85.12 197 ALA A C 1
ATOM 1599 O O . ALA A 1 197 ? -20.397 13.682 5.835 1.00 85.12 197 ALA A O 1
ATOM 1600 N N . SER A 1 198 ? -20.292 13.113 3.664 1.00 87.06 198 SER A N 1
ATOM 1601 C CA . SER A 1 198 ? -21.627 13.612 3.330 1.00 87.06 198 SER A CA 1
ATOM 1602 C C . SER A 1 198 ? -22.699 12.870 4.150 1.00 87.06 198 SER A C 1
ATOM 1604 O O . SER A 1 198 ? -22.571 11.652 4.340 1.00 87.06 198 SER A O 1
ATOM 1606 N N . PRO A 1 199 ? -23.792 13.536 4.576 1.00 85.50 199 PRO A N 1
ATOM 1607 C CA . PRO A 1 199 ? -24.892 12.899 5.303 1.00 85.50 199 PRO A CA 1
ATOM 1608 C C . PRO A 1 199 ? -25.431 11.627 4.631 1.00 85.50 199 PRO A C 1
ATOM 1610 O O . PRO A 1 199 ? -25.741 10.658 5.322 1.00 85.50 199 PRO A O 1
ATOM 1613 N N . LYS A 1 200 ? -25.468 11.588 3.288 1.00 88.06 200 LYS A N 1
ATOM 1614 C CA . LYS A 1 200 ? -25.893 10.402 2.522 1.00 88.06 200 LYS A CA 1
ATOM 1615 C C . LYS A 1 200 ? -24.962 9.205 2.751 1.00 88.06 200 LYS A C 1
ATOM 1617 O O . LYS A 1 200 ? -25.422 8.125 3.106 1.00 88.06 200 LYS A O 1
ATOM 1622 N N . VAL A 1 201 ? -23.648 9.418 2.644 1.00 87.50 201 VAL A N 1
ATOM 1623 C CA . VAL A 1 201 ? -22.626 8.377 2.867 1.00 87.50 201 VAL A CA 1
ATOM 1624 C C . VAL A 1 201 ? -22.624 7.913 4.325 1.00 87.50 201 VAL A C 1
ATOM 1626 O O . VAL A 1 201 ? -22.487 6.721 4.603 1.00 87.50 201 VAL A O 1
ATOM 1629 N N . ALA A 1 202 ? -22.801 8.836 5.272 1.00 84.94 202 ALA A N 1
ATOM 1630 C CA . ALA A 1 202 ? -22.891 8.498 6.687 1.00 84.94 202 ALA A CA 1
ATOM 1631 C C . ALA A 1 202 ? -24.107 7.601 6.984 1.00 84.94 202 ALA A C 1
ATOM 1633 O O . ALA A 1 202 ? -23.987 6.643 7.753 1.00 84.94 202 ALA A O 1
ATOM 1634 N N . GLU A 1 203 ? -25.255 7.868 6.357 1.00 89.56 203 GLU A N 1
ATOM 1635 C CA . GLU A 1 203 ? -26.451 7.044 6.528 1.00 89.56 203 GLU A CA 1
ATOM 1636 C C . GLU A 1 203 ? -26.309 5.673 5.858 1.00 89.56 203 GLU A C 1
ATOM 1638 O O . GLU A 1 203 ? -26.579 4.656 6.497 1.00 89.56 203 GLU A O 1
ATOM 1643 N N . GLU A 1 204 ? -25.769 5.596 4.641 1.00 92.19 204 GLU A N 1
ATOM 1644 C CA . GLU A 1 204 ? -25.455 4.315 3.994 1.00 92.19 204 GLU A CA 1
ATOM 1645 C C . GLU A 1 204 ? -24.521 3.452 4.853 1.00 92.19 204 GLU A C 1
ATOM 1647 O O . GLU A 1 204 ? -24.764 2.257 5.051 1.00 92.19 204 GLU A O 1
ATOM 1652 N N . GLN A 1 205 ? -23.481 4.053 5.439 1.00 88.38 205 GLN A N 1
ATOM 1653 C CA . GLN A 1 205 ? -22.580 3.353 6.353 1.00 88.38 205 GLN A CA 1
ATOM 1654 C C . GLN A 1 205 ? -23.301 2.854 7.610 1.00 88.38 205 GLN A C 1
ATOM 1656 O O . GLN A 1 205 ? -23.049 1.727 8.050 1.00 88.38 205 GLN A O 1
ATOM 1661 N N . ARG A 1 206 ? -24.216 3.645 8.186 1.00 87.00 206 ARG A N 1
ATOM 1662 C CA . ARG A 1 206 ? -25.042 3.219 9.329 1.00 87.00 206 ARG A CA 1
ATOM 1663 C C . ARG A 1 206 ? -25.968 2.072 8.949 1.00 87.00 206 ARG A C 1
ATOM 1665 O O . ARG A 1 206 ? -26.045 1.097 9.697 1.00 87.00 206 ARG A O 1
ATOM 1672 N N . VAL A 1 207 ? -26.624 2.144 7.793 1.00 92.94 207 VAL A N 1
ATOM 1673 C CA . VAL A 1 207 ? -27.487 1.076 7.275 1.00 92.94 207 VAL A CA 1
ATOM 1674 C C . VAL A 1 207 ? -26.679 -0.203 7.068 1.00 92.94 207 VAL A C 1
ATOM 1676 O O . VAL A 1 207 ? -27.082 -1.265 7.545 1.00 92.94 207 VAL A O 1
ATOM 1679 N N . LEU A 1 208 ? -25.499 -0.124 6.449 1.00 92.75 208 LEU A N 1
ATOM 1680 C CA . LEU A 1 208 ? -24.607 -1.273 6.281 1.00 92.75 208 LEU A CA 1
ATOM 1681 C C . LEU A 1 208 ? -24.134 -1.837 7.625 1.00 92.75 208 LEU A C 1
ATOM 1683 O O . LEU A 1 208 ? -24.108 -3.056 7.807 1.00 92.75 208 LEU A O 1
ATOM 1687 N N . ALA A 1 209 ? -23.795 -0.981 8.590 1.00 90.31 209 ALA A N 1
ATOM 1688 C CA . ALA A 1 209 ? -23.414 -1.411 9.931 1.00 90.31 209 ALA A CA 1
ATOM 1689 C C . ALA A 1 209 ? -24.575 -2.113 10.657 1.00 90.31 209 ALA A C 1
ATOM 1691 O O . ALA A 1 209 ? -24.361 -3.148 11.299 1.00 90.31 209 ALA A O 1
ATOM 1692 N N . ARG A 1 210 ? -25.806 -1.601 10.515 1.00 92.25 210 ARG A N 1
ATOM 1693 C CA . ARG A 1 210 ? -27.029 -2.229 11.035 1.00 92.25 210 ARG A CA 1
ATOM 1694 C C . ARG A 1 210 ? -27.271 -3.585 10.381 1.00 92.25 210 ARG A C 1
ATOM 1696 O O . ARG A 1 210 ? -27.433 -4.553 11.118 1.00 92.25 210 ARG A O 1
ATOM 1703 N N . LYS A 1 211 ? -27.189 -3.681 9.048 1.00 94.00 211 LYS A N 1
ATOM 1704 C CA . LYS A 1 211 ? -27.312 -4.945 8.299 1.00 94.00 211 LYS A CA 1
ATOM 1705 C C . LYS A 1 211 ? -26.286 -5.973 8.775 1.00 94.00 211 LYS A C 1
ATOM 1707 O O . LYS A 1 211 ? -26.676 -7.032 9.241 1.00 94.00 211 LYS A O 1
ATOM 1712 N N . ARG A 1 212 ? -24.992 -5.628 8.798 1.00 92.19 212 ARG A N 1
ATOM 1713 C CA . ARG A 1 212 ? -23.920 -6.522 9.291 1.00 92.19 212 ARG A CA 1
ATOM 1714 C C . ARG A 1 212 ? -24.150 -6.981 10.728 1.00 92.19 212 ARG A C 1
ATOM 1716 O O . ARG A 1 212 ? -23.844 -8.115 11.080 1.00 92.19 212 ARG A O 1
ATOM 1723 N N . SER A 1 213 ? -24.655 -6.093 11.580 1.00 90.50 213 SER A N 1
ATOM 1724 C CA . SER A 1 213 ? -24.941 -6.429 12.975 1.00 90.50 213 SER A CA 1
ATOM 1725 C C . SER A 1 213 ? -26.172 -7.322 13.102 1.00 90.50 213 SER A C 1
ATOM 1727 O O . SER A 1 213 ? -26.150 -8.242 13.908 1.00 90.50 213 SER A O 1
ATOM 1729 N N . ALA A 1 214 ? -27.204 -7.102 12.288 1.00 89.69 214 ALA A N 1
ATOM 1730 C CA . ALA A 1 214 ? -28.369 -7.973 12.210 1.00 89.69 214 ALA A CA 1
ATOM 1731 C C . ALA A 1 214 ? -27.990 -9.369 11.700 1.00 89.69 214 ALA A C 1
ATOM 1733 O O . ALA A 1 214 ? -28.336 -10.345 12.351 1.00 89.69 214 ALA A O 1
ATOM 1734 N N . THR A 1 215 ? -27.195 -9.467 10.631 1.00 92.06 215 THR A N 1
ATOM 1735 C CA . THR A 1 215 ? -26.697 -10.751 10.112 1.00 92.06 215 THR A CA 1
ATOM 1736 C C . THR A 1 215 ? -25.863 -11.495 11.151 1.00 92.06 215 THR A C 1
ATOM 1738 O O . THR A 1 215 ? -26.065 -12.683 11.358 1.00 92.06 215 THR A O 1
ATOM 1741 N N . ARG A 1 216 ? -24.965 -10.802 11.870 1.00 88.31 216 ARG A N 1
ATOM 1742 C CA . ARG A 1 216 ? -24.207 -11.428 12.966 1.00 88.31 216 ARG A CA 1
ATOM 1743 C C . ARG A 1 216 ? -25.115 -11.966 14.066 1.00 88.31 216 ARG A C 1
ATOM 1745 O O . ARG A 1 216 ? -24.882 -13.072 14.522 1.00 88.31 216 ARG A O 1
ATOM 1752 N N . ARG A 1 217 ? -26.142 -11.206 14.461 1.00 87.31 217 ARG A N 1
ATOM 1753 C CA . ARG A 1 217 ? -27.114 -11.653 15.469 1.00 87.31 217 ARG A CA 1
ATOM 1754 C C . ARG A 1 217 ? -27.972 -12.820 14.990 1.00 87.31 217 ARG A C 1
ATOM 1756 O O . ARG A 1 217 ? -28.291 -13.679 15.794 1.00 87.31 217 ARG A O 1
ATOM 1763 N N . ALA A 1 218 ? -28.343 -12.840 13.711 1.00 87.69 218 ALA A N 1
ATOM 1764 C CA . ALA A 1 218 ? -29.106 -13.935 13.116 1.00 87.69 218 ALA A CA 1
ATOM 1765 C C . ALA A 1 218 ? -28.309 -15.249 13.092 1.00 87.69 218 ALA A C 1
ATOM 1767 O O . ALA A 1 218 ? -28.899 -16.316 13.167 1.00 87.69 218 ALA A O 1
ATOM 1768 N N . ASN A 1 219 ? -26.978 -15.155 13.035 1.00 92.50 219 ASN A N 1
ATOM 1769 C CA . ASN A 1 219 ? -26.077 -16.304 13.058 1.00 92.50 219 ASN A CA 1
ATOM 1770 C C . ASN A 1 219 ? -25.657 -16.729 14.473 1.00 92.50 219 ASN A C 1
ATOM 1772 O O . ASN A 1 219 ? -24.823 -17.621 14.592 1.00 92.50 219 ASN A O 1
ATOM 1776 N N . TYR A 1 220 ? -26.160 -16.082 15.530 1.00 92.25 220 TYR A N 1
ATOM 1777 C CA . TYR A 1 220 ? -25.845 -16.518 16.886 1.00 92.25 220 TYR A CA 1
ATOM 1778 C C . TYR A 1 220 ? -26.480 -17.868 17.176 1.00 92.25 220 TYR A C 1
ATOM 1780 O O . TYR A 1 220 ? -27.660 -18.094 16.903 1.00 92.25 220 TYR A O 1
ATOM 1788 N N . THR A 1 221 ? -25.697 -18.728 17.812 1.00 90.38 221 THR A N 1
ATOM 1789 C CA . THR A 1 221 ? -26.240 -19.875 18.536 1.00 90.38 221 THR A CA 1
ATOM 1790 C C . THR A 1 221 ? -27.092 -19.396 19.718 1.00 90.38 221 THR A C 1
ATOM 1792 O O . THR A 1 221 ? -27.003 -18.243 20.158 1.00 90.38 221 THR A O 1
ATOM 1795 N N . THR A 1 222 ? -27.952 -20.269 20.242 1.00 89.00 222 THR A N 1
ATOM 1796 C CA . THR A 1 222 ? -28.808 -19.964 21.401 1.00 89.00 222 THR A CA 1
ATOM 1797 C C . THR A 1 222 ? -27.988 -19.512 22.612 1.00 89.00 222 THR A C 1
ATOM 1799 O O . THR A 1 222 ? -28.324 -18.502 23.234 1.00 89.00 222 THR A O 1
ATOM 1802 N N . GLU A 1 223 ? -26.869 -20.187 22.880 1.00 90.94 223 GLU A N 1
ATOM 1803 C CA . GLU A 1 223 ? -25.934 -19.859 23.961 1.00 90.94 223 GLU A CA 1
ATOM 1804 C C . GLU A 1 223 ? -25.272 -18.488 23.764 1.00 90.94 223 GLU A C 1
ATOM 1806 O O . GLU A 1 223 ? -25.258 -17.659 24.677 1.00 90.94 223 GLU A O 1
ATOM 1811 N N . GLU A 1 224 ? -24.778 -18.187 22.560 1.00 90.94 224 GLU A N 1
ATOM 1812 C CA . GLU A 1 224 ? -24.184 -16.879 22.251 1.00 90.94 224 GLU A CA 1
ATOM 1813 C C . GLU A 1 224 ? -25.208 -15.745 22.382 1.00 90.94 224 GLU A C 1
ATOM 1815 O O . GLU A 1 224 ? -24.893 -14.665 22.892 1.00 90.94 224 GLU A O 1
ATOM 1820 N N . ALA A 1 225 ? -26.452 -15.974 21.952 1.00 88.94 225 ALA A N 1
ATOM 1821 C CA . ALA A 1 225 ? -27.521 -14.995 22.090 1.00 88.94 225 ALA A CA 1
ATOM 1822 C C . ALA A 1 225 ? -27.836 -14.707 23.567 1.00 88.94 225 ALA A C 1
ATOM 1824 O O . ALA A 1 225 ? -28.058 -13.548 23.935 1.00 88.94 225 ALA A O 1
ATOM 1825 N N . GLU A 1 226 ? -27.830 -15.730 24.422 1.00 91.88 226 GLU A N 1
ATOM 1826 C CA . GLU A 1 226 ? -28.029 -15.580 25.862 1.00 91.88 226 GLU A CA 1
ATOM 1827 C C . GLU A 1 226 ? -26.859 -14.855 26.537 1.00 91.88 226 GLU A C 1
ATOM 1829 O O . GLU A 1 226 ? -27.085 -13.894 27.279 1.00 91.88 226 GLU A O 1
ATOM 1834 N N . GLN A 1 227 ? -25.616 -15.204 26.195 1.00 93.50 227 GLN A N 1
ATOM 1835 C CA . GLN A 1 227 ? -24.426 -14.491 26.665 1.00 93.50 227 GLN A CA 1
ATOM 1836 C C . GLN A 1 227 ? -24.464 -13.006 26.281 1.00 93.50 227 GLN A C 1
ATOM 1838 O O . GLN A 1 227 ? -24.204 -12.136 27.116 1.00 93.50 227 GLN A O 1
ATOM 1843 N N . GLN A 1 228 ? -24.856 -12.675 25.046 1.00 90.75 228 GLN A N 1
ATOM 1844 C CA . GLN A 1 228 ? -24.995 -11.281 24.613 1.00 90.75 228 GLN A CA 1
ATOM 1845 C C . GLN A 1 228 ? -26.097 -10.540 25.380 1.00 90.75 228 GLN A C 1
ATOM 1847 O O . GLN A 1 228 ? -25.915 -9.377 25.753 1.00 90.75 228 GLN A O 1
ATOM 1852 N N . ARG A 1 229 ? -27.225 -11.201 25.677 1.00 90.12 229 ARG A N 1
ATOM 1853 C CA . ARG A 1 229 ? -28.277 -10.628 26.534 1.00 90.12 229 ARG A CA 1
ATOM 1854 C C . ARG A 1 229 ? -27.770 -10.406 27.958 1.00 90.12 229 ARG A C 1
ATOM 1856 O O . ARG A 1 229 ? -28.049 -9.353 28.527 1.00 90.12 229 ARG A O 1
ATOM 1863 N N . ALA A 1 230 ? -27.016 -11.345 28.525 1.00 91.88 230 ALA A N 1
ATOM 1864 C CA . ALA A 1 230 ? -26.430 -11.214 29.856 1.00 91.88 230 ALA A CA 1
ATOM 1865 C C . ALA A 1 230 ? -25.426 -10.049 29.922 1.00 91.88 230 ALA A C 1
ATOM 1867 O O . ALA A 1 230 ? -25.504 -9.213 30.825 1.00 91.88 230 ALA A O 1
ATOM 1868 N N . LEU A 1 231 ? -24.550 -9.919 28.920 1.00 93.62 231 LEU A N 1
ATOM 1869 C CA . LEU A 1 231 ? -23.633 -8.784 28.789 1.00 93.62 231 LEU A CA 1
ATOM 1870 C C . LEU A 1 231 ? -24.383 -7.452 28.666 1.00 93.62 231 LEU A C 1
ATOM 1872 O O . LEU A 1 231 ? -23.997 -6.473 29.309 1.00 93.62 231 LEU A O 1
ATOM 1876 N N . ALA A 1 232 ? -25.471 -7.407 27.892 1.00 91.00 232 ALA A N 1
ATOM 1877 C CA . ALA A 1 232 ? -26.309 -6.217 27.776 1.00 91.00 232 ALA A CA 1
ATOM 1878 C C . ALA A 1 232 ? -26.938 -5.832 29.126 1.00 91.00 232 ALA A C 1
ATOM 1880 O O . ALA A 1 232 ? -26.836 -4.673 29.528 1.00 91.00 232 ALA A O 1
ATOM 1881 N N . ARG A 1 233 ? -27.496 -6.801 29.869 1.00 93.12 233 ARG A N 1
ATOM 1882 C CA . ARG A 1 233 ? -28.042 -6.574 31.221 1.00 93.12 233 ARG A CA 1
ATOM 1883 C C . ARG A 1 233 ? -26.975 -6.052 32.182 1.00 93.12 233 ARG A C 1
ATOM 1885 O O . ARG A 1 233 ? -27.214 -5.068 32.879 1.00 93.12 233 ARG A O 1
ATOM 1892 N N . ASN A 1 234 ? -25.786 -6.655 32.183 1.00 94.25 234 ASN A N 1
ATOM 1893 C CA . ASN A 1 234 ? -24.666 -6.200 33.010 1.00 94.25 234 ASN A CA 1
ATOM 1894 C C . ASN A 1 234 ? -24.248 -4.771 32.658 1.00 94.25 234 ASN A C 1
ATOM 1896 O O . ASN A 1 234 ? -24.039 -3.951 33.551 1.00 94.25 234 ASN A O 1
ATOM 1900 N N . ARG A 1 235 ? -24.189 -4.433 31.367 1.00 92.62 235 ARG A N 1
ATOM 1901 C CA . ARG A 1 235 ? -23.858 -3.079 30.918 1.00 92.62 235 ARG A CA 1
ATOM 1902 C C . ARG A 1 235 ? -24.906 -2.057 31.362 1.00 92.62 235 ARG A C 1
ATOM 1904 O O . ARG A 1 235 ? -24.528 -1.002 31.865 1.00 92.62 235 ARG A O 1
ATOM 1911 N N . SER A 1 236 ? -26.192 -2.384 31.240 1.00 91.75 236 SER A N 1
ATOM 1912 C CA . SER A 1 236 ? -27.287 -1.543 31.739 1.00 91.75 236 SER A CA 1
ATOM 1913 C C . SER A 1 236 ? -27.223 -1.363 33.256 1.00 91.75 236 SER A C 1
ATOM 1915 O O . SER A 1 236 ? -27.373 -0.243 33.734 1.00 91.75 236 SER A O 1
ATOM 1917 N N . ARG A 1 237 ? -26.918 -2.426 34.011 1.00 91.94 237 ARG A N 1
ATOM 1918 C CA . ARG A 1 237 ? -26.758 -2.365 35.472 1.00 91.94 237 ARG A CA 1
ATOM 1919 C C . ARG A 1 237 ? -25.569 -1.497 35.890 1.00 91.94 237 ARG A C 1
ATOM 1921 O O . ARG A 1 237 ? -25.662 -0.715 36.830 1.00 91.94 237 ARG A O 1
ATOM 1928 N N . LEU A 1 238 ? -24.445 -1.594 35.183 1.00 92.25 238 LEU A N 1
ATOM 1929 C CA . LEU A 1 238 ? -23.294 -0.724 35.430 1.00 92.25 238 LEU A CA 1
ATOM 1930 C C . LEU A 1 238 ? -23.632 0.742 35.142 1.00 92.25 238 LEU A C 1
ATOM 1932 O O . LEU A 1 238 ? -23.269 1.616 35.927 1.00 92.25 238 LEU A O 1
ATOM 1936 N N . GLN A 1 239 ? -24.366 1.012 34.060 1.00 89.75 239 GLN A N 1
ATOM 1937 C CA . GLN A 1 239 ? -24.832 2.361 33.749 1.00 89.75 239 GLN A CA 1
ATOM 1938 C C . GLN A 1 239 ? -25.794 2.895 34.813 1.00 89.75 239 GLN A C 1
ATOM 1940 O O . GLN A 1 239 ? -25.583 4.010 35.284 1.00 89.75 239 GLN A O 1
ATOM 1945 N N . SER A 1 240 ? -26.778 2.102 35.254 1.00 89.75 240 SER A N 1
ATOM 1946 C CA . SER A 1 240 ? -27.708 2.516 36.311 1.00 89.75 240 SER A CA 1
ATOM 1947 C C . SER A 1 240 ? -26.981 2.797 37.626 1.00 89.75 240 SER A C 1
ATOM 1949 O O . SER A 1 240 ? -27.265 3.792 38.288 1.00 89.75 240 SER A O 1
ATOM 1951 N N . ASN A 1 241 ? -25.990 1.974 37.977 1.00 90.25 241 ASN A N 1
ATOM 1952 C CA . ASN A 1 241 ? -25.176 2.172 39.174 1.00 90.25 241 ASN A CA 1
ATOM 1953 C C . ASN A 1 241 ? -24.332 3.450 39.079 1.00 90.25 241 ASN A C 1
ATOM 1955 O O . ASN A 1 241 ? -24.225 4.189 40.055 1.00 90.25 241 ASN A O 1
ATOM 1959 N N . MET A 1 242 ? -23.755 3.746 37.910 1.00 89.88 242 MET A N 1
ATOM 1960 C CA . MET A 1 242 ? -23.029 4.998 37.677 1.00 89.88 242 MET A CA 1
ATOM 1961 C C . MET A 1 242 ? -23.955 6.209 37.803 1.00 89.88 242 MET A C 1
ATOM 1963 O O . MET A 1 242 ? -23.625 7.159 38.511 1.00 89.88 242 MET A O 1
ATOM 1967 N N . THR A 1 243 ? -25.140 6.170 37.187 1.00 88.31 243 THR A N 1
ATOM 1968 C CA . THR A 1 243 ? -26.114 7.265 37.300 1.00 88.31 243 THR A CA 1
ATOM 1969 C C . THR A 1 243 ? -26.610 7.435 38.732 1.00 88.31 243 THR A C 1
ATOM 1971 O O . THR A 1 243 ? -26.681 8.560 39.216 1.00 88.31 243 THR A O 1
ATOM 1974 N N . GLN A 1 244 ? -26.874 6.340 39.451 1.00 84.69 244 GLN A N 1
ATOM 1975 C CA . GLN A 1 244 ? -27.268 6.382 40.859 1.00 84.69 244 GLN A CA 1
ATOM 1976 C C . GLN A 1 244 ? -26.160 6.962 41.739 1.00 84.69 244 GLN A C 1
ATOM 1978 O O . GLN A 1 244 ? -26.452 7.809 42.576 1.00 84.69 244 GLN A O 1
ATOM 1983 N N . LYS A 1 245 ? -24.892 6.596 41.513 1.00 85.38 245 LYS A N 1
ATOM 1984 C CA . LYS A 1 245 ? -23.743 7.201 42.206 1.00 85.38 245 LYS A CA 1
ATOM 1985 C C . LYS A 1 245 ? -23.624 8.698 41.927 1.00 85.38 245 LYS A C 1
ATOM 1987 O O . LYS A 1 245 ? -23.397 9.463 42.857 1.00 85.38 245 LYS A O 1
ATOM 1992 N N . HIS A 1 246 ? -23.814 9.135 40.681 1.00 84.38 246 HIS A N 1
ATOM 1993 C CA . HIS A 1 246 ? -23.820 10.563 40.349 1.00 84.38 246 HIS A CA 1
ATOM 1994 C C . HIS A 1 246 ? -24.970 11.311 41.034 1.00 84.38 246 HIS A C 1
ATOM 1996 O O . HIS A 1 246 ? -24.757 12.399 41.564 1.00 84.38 246 HIS A O 1
ATOM 2002 N N . VAL A 1 247 ? -26.169 10.724 41.071 1.00 82.56 247 VAL A N 1
ATOM 2003 C CA . VAL A 1 247 ? -27.333 11.307 41.753 1.00 82.56 247 VAL A CA 1
ATOM 2004 C C . VAL A 1 247 ? -27.135 11.336 43.271 1.00 82.56 247 VAL A C 1
ATOM 2006 O O . VAL A 1 247 ? -27.435 12.350 43.893 1.00 82.56 247 VAL A O 1
ATOM 2009 N N . ALA A 1 248 ? -26.595 10.271 43.866 1.00 78.06 248 ALA A N 1
ATOM 2010 C CA . ALA A 1 248 ? -26.288 10.196 45.293 1.00 78.06 248 ALA A CA 1
ATOM 2011 C C . ALA A 1 248 ? -25.223 11.225 45.687 1.00 78.06 248 ALA A C 1
ATOM 2013 O O . ALA A 1 248 ? -25.463 12.023 46.585 1.00 78.06 248 ALA A O 1
ATOM 2014 N N . LYS A 1 249 ? -24.117 11.304 44.933 1.00 80.50 249 LYS A N 1
ATOM 2015 C CA . LYS A 1 249 ? -23.073 12.317 45.134 1.00 80.50 249 LYS A CA 1
ATOM 2016 C C . LYS A 1 249 ? -23.628 13.735 44.998 1.00 80.50 249 LYS A C 1
ATOM 2018 O O . LYS A 1 249 ? -23.284 14.591 45.800 1.00 80.50 249 LYS A O 1
ATOM 2023 N N . LYS A 1 250 ? -24.528 13.979 44.035 1.00 78.38 250 LYS A N 1
ATOM 2024 C CA . LYS A 1 250 ? -25.211 15.274 43.879 1.00 78.38 250 LYS A CA 1
ATOM 2025 C C . LYS A 1 250 ? -26.100 15.607 45.087 1.00 78.38 250 LYS A C 1
ATOM 2027 O O . LYS A 1 250 ? -26.085 16.746 45.546 1.00 78.38 250 LYS A O 1
ATOM 2032 N N . LYS A 1 251 ? -26.841 14.625 45.618 1.00 72.94 251 LYS A N 1
ATOM 2033 C CA . LYS A 1 251 ? -27.673 14.780 46.827 1.00 72.94 251 LYS A CA 1
ATOM 2034 C C . LYS A 1 251 ? -26.843 14.997 48.096 1.00 72.94 251 LYS A C 1
ATOM 2036 O O . LYS A 1 251 ? -27.247 15.744 48.980 1.00 72.94 251 LYS A O 1
ATOM 2041 N N . GLU A 1 252 ? -25.684 14.364 48.187 1.00 70.00 252 GLU A N 1
ATOM 2042 C CA . GLU A 1 252 ? -24.751 14.521 49.302 1.00 70.00 252 GLU A CA 1
ATOM 2043 C C . GLU A 1 252 ? -24.065 15.891 49.259 1.00 70.00 252 GLU A C 1
ATOM 2045 O O . GLU A 1 252 ? -24.017 16.586 50.267 1.00 70.00 252 GLU A O 1
ATOM 2050 N N . THR A 1 253 ? -23.667 16.363 48.071 1.00 64.12 253 THR A N 1
ATOM 2051 C CA . THR A 1 253 ? -23.202 17.748 47.903 1.00 64.12 253 THR A CA 1
ATOM 2052 C C . THR A 1 253 ? -24.292 18.778 48.189 1.00 64.12 253 THR A C 1
ATOM 2054 O O . THR A 1 253 ? -23.966 19.847 48.686 1.00 64.12 253 THR A O 1
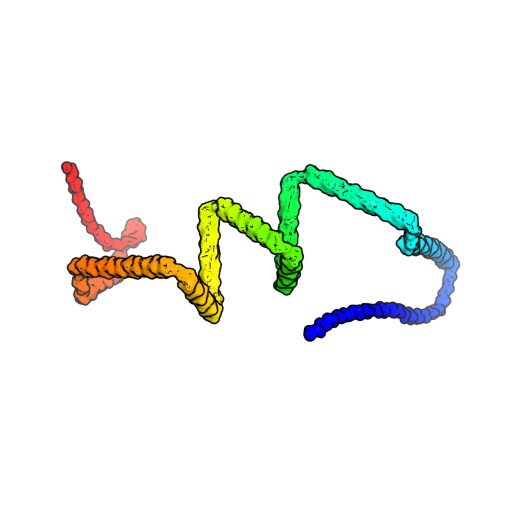ATOM 2057 N N . SER A 1 254 ? -25.573 18.485 47.925 1.00 61.06 254 SER A N 1
ATOM 2058 C CA . SER A 1 254 ? -26.662 19.406 48.281 1.00 61.06 254 SER A CA 1
ATOM 2059 C C . SER A 1 254 ? -26.994 19.398 49.775 1.00 61.06 254 SER A C 1
ATOM 2061 O O . SER A 1 254 ? -27.347 20.445 50.293 1.00 61.06 254 SER A O 1
ATOM 2063 N N . ARG A 1 255 ? -26.844 18.262 50.475 1.00 59.38 255 ARG A N 1
ATOM 2064 C CA . ARG A 1 255 ? -26.974 18.195 51.945 1.00 59.38 255 ARG A CA 1
ATOM 2065 C C . ARG A 1 255 ? -25.793 18.851 52.660 1.00 59.38 255 ARG A C 1
ATOM 2067 O O . ARG A 1 255 ? -25.986 19.557 53.633 1.00 59.38 255 ARG A O 1
ATOM 2074 N N . ASN A 1 256 ? -24.575 18.702 52.143 1.00 55.31 256 ASN A N 1
ATOM 2075 C CA . ASN A 1 256 ? -23.405 19.397 52.694 1.00 55.31 256 ASN A CA 1
ATOM 2076 C C . ASN A 1 256 ? -23.377 20.896 52.334 1.00 55.31 256 ASN A C 1
ATOM 2078 O O . ASN A 1 256 ? -22.688 21.667 52.991 1.00 55.31 256 ASN A O 1
ATOM 2082 N N . ALA A 1 257 ? -24.142 21.325 51.324 1.00 54.28 257 ALA A N 1
ATOM 2083 C CA . ALA A 1 257 ? -24.420 22.736 51.048 1.00 54.28 257 ALA A CA 1
ATOM 2084 C C . ALA A 1 257 ? -25.531 23.323 51.946 1.00 54.28 257 ALA A C 1
ATOM 2086 O O . ALA A 1 257 ? -25.853 24.500 51.814 1.00 54.28 257 ALA A O 1
ATOM 2087 N N . GLU A 1 258 ? -26.097 22.521 52.854 1.00 50.66 258 GLU A N 1
ATOM 2088 C CA . GLU A 1 258 ? -26.955 22.961 53.963 1.00 50.66 258 GLU A CA 1
ATOM 2089 C C . GLU A 1 258 ? -26.119 23.385 55.190 1.00 50.66 258 GLU A C 1
ATOM 2091 O O . GLU A 1 258 ? -26.655 23.693 56.249 1.00 50.66 258 GLU A O 1
ATOM 2096 N N . VAL A 1 259 ? -24.787 23.469 55.048 1.00 56.75 259 VAL A N 1
ATOM 2097 C CA . VAL A 1 259 ? -24.002 24.456 55.797 1.00 56.75 259 VAL A CA 1
ATOM 2098 C C . VAL A 1 259 ? -24.434 25.815 55.265 1.00 56.75 259 VAL A C 1
ATOM 2100 O O . VAL A 1 259 ? -24.107 26.157 54.131 1.00 56.75 259 VAL A O 1
ATOM 2103 N N . GLU A 1 260 ? -25.237 26.512 56.071 1.00 56.75 260 GLU A N 1
ATOM 2104 C CA . GLU A 1 260 ? -25.848 27.821 55.833 1.00 56.75 260 GLU A CA 1
ATOM 2105 C C . GLU A 1 260 ? -24.959 28.695 54.936 1.00 56.75 260 GLU A C 1
ATOM 2107 O O . GLU A 1 260 ? -24.007 29.333 55.390 1.00 56.75 260 GLU A O 1
ATOM 2112 N N . TRP A 1 261 ? -25.242 28.693 53.626 1.00 54.59 261 TRP A N 1
ATOM 2113 C CA . TRP A 1 261 ? -24.654 29.675 52.724 1.00 54.59 261 TRP A CA 1
ATOM 2114 C C . TRP A 1 261 ? -24.936 31.038 53.352 1.00 54.59 261 TRP A C 1
ATOM 2116 O O . TRP A 1 261 ? -26.106 31.300 53.658 1.00 54.59 261 TRP A O 1
ATOM 2126 N N . PRO A 1 262 ? -23.914 31.884 53.593 1.00 60.44 262 PRO A N 1
ATOM 2127 C CA . PRO A 1 262 ? -24.129 33.162 54.247 1.00 60.44 262 PRO A CA 1
ATOM 2128 C C . PRO A 1 262 ? -25.233 33.875 53.485 1.00 60.44 262 PRO A C 1
ATOM 2130 O O . PRO A 1 262 ? -25.130 34.045 52.263 1.00 60.44 262 PRO A O 1
ATOM 2133 N N . LYS A 1 263 ? -26.323 34.182 54.203 1.00 63.97 263 LYS A N 1
ATOM 2134 C CA . LYS A 1 263 ? -27.536 34.769 53.628 1.00 63.97 263 LYS A CA 1
ATOM 2135 C C . LYS A 1 263 ? -27.104 35.868 52.662 1.00 63.97 263 LYS A C 1
ATOM 2137 O O . LYS A 1 263 ? -26.217 36.646 53.034 1.00 63.97 263 LYS A O 1
ATOM 2142 N N . PRO A 1 264 ? -27.640 35.902 51.426 1.00 65.12 264 PRO A N 1
ATOM 2143 C CA . PRO A 1 264 ? -27.206 36.858 50.419 1.00 65.12 264 PRO A CA 1
ATOM 2144 C C . PRO A 1 264 ? -27.163 38.236 51.066 1.00 65.12 264 PRO A C 1
ATOM 2146 O O . PRO A 1 264 ? -28.187 38.703 51.556 1.00 65.12 264 PRO A O 1
ATOM 2149 N N . ALA A 1 265 ? -25.954 38.810 51.150 1.00 60.19 265 ALA A N 1
ATOM 2150 C CA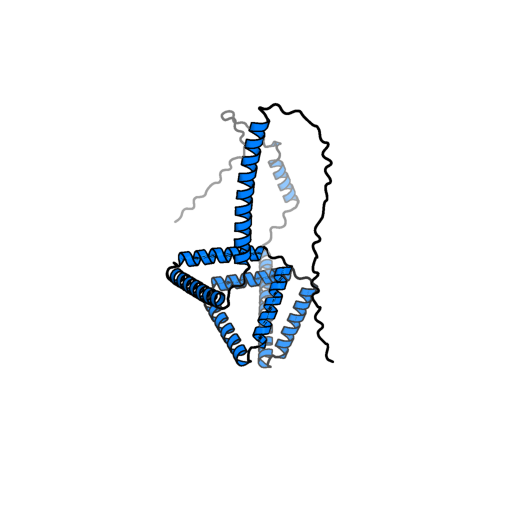 . ALA A 1 265 ? -25.733 40.018 51.931 1.00 60.19 265 ALA A CA 1
ATOM 2151 C C . ALA A 1 265 ? -26.769 41.064 51.528 1.00 60.19 265 ALA A C 1
ATOM 2153 O O . ALA A 1 265 ? -26.975 41.279 50.324 1.00 60.19 265 ALA A O 1
ATOM 2154 N N . ASP A 1 266 ? -27.418 41.644 52.536 1.00 71.81 266 ASP A N 1
ATOM 2155 C CA . ASP A 1 266 ? -28.501 42.596 52.350 1.00 71.81 266 ASP A CA 1
ATOM 2156 C C . ASP A 1 266 ? -28.081 43.674 51.340 1.00 71.81 266 ASP A C 1
ATOM 2158 O O . ASP A 1 266 ? -26.915 44.097 51.300 1.00 71.81 266 ASP A O 1
ATOM 2162 N N . MET A 1 267 ? -29.003 44.079 50.470 1.00 74.12 267 MET A N 1
ATOM 2163 C CA . MET A 1 267 ? -28.712 45.034 49.399 1.00 74.12 267 MET A CA 1
ATOM 2164 C C . MET A 1 267 ? -28.191 46.360 49.967 1.00 74.12 267 MET A C 1
ATOM 2166 O O . MET A 1 267 ? -27.324 46.994 49.359 1.00 74.12 267 MET A O 1
ATOM 2170 N N . GLU A 1 268 ? -28.606 46.729 51.179 1.00 73.19 268 GLU A N 1
ATOM 2171 C CA . GLU A 1 268 ? -28.036 47.853 51.928 1.00 73.19 268 GLU A CA 1
ATOM 2172 C C . GLU A 1 268 ? -26.566 47.643 52.308 1.00 73.19 268 GLU A C 1
ATOM 2174 O O . GLU A 1 268 ? -25.747 48.553 52.185 1.00 73.19 268 GLU A O 1
ATOM 2179 N N . CYS A 1 269 ? -26.175 46.429 52.693 1.00 76.50 269 CYS A N 1
ATOM 2180 C CA . CYS A 1 269 ? -24.784 46.107 52.997 1.00 76.50 269 CYS A CA 1
ATOM 2181 C C . CYS A 1 269 ? -23.905 46.187 51.738 1.00 76.50 269 CYS A C 1
ATOM 2183 O O . CYS A 1 269 ? -22.814 46.765 51.769 1.00 76.50 269 CYS A O 1
ATOM 2185 N N . LYS A 1 270 ? -24.406 45.682 50.601 1.00 75.31 270 LYS A N 1
ATOM 2186 C CA . LYS A 1 270 ? -23.706 45.750 49.307 1.00 75.31 270 LYS A CA 1
ATOM 2187 C C . LYS A 1 270 ? -23.549 47.186 48.815 1.00 75.31 270 LYS A C 1
ATOM 2189 O O . LYS A 1 270 ? -22.457 47.573 48.400 1.00 75.31 270 LYS A O 1
ATOM 2194 N N . THR A 1 271 ? -24.606 47.990 48.898 1.00 78.62 271 THR A N 1
ATOM 2195 C CA . THR A 1 271 ? -24.568 49.400 48.483 1.00 78.62 271 THR A CA 1
ATOM 2196 C C . THR A 1 271 ? -23.695 50.246 49.407 1.00 78.62 271 THR A C 1
ATOM 2198 O O . THR A 1 271 ? -22.940 51.083 48.917 1.00 78.62 271 THR A O 1
ATOM 2201 N N . ASN A 1 272 ? -23.696 49.986 50.717 1.00 81.19 272 ASN A N 1
ATOM 2202 C CA . ASN A 1 272 ? -22.807 50.663 51.663 1.00 81.19 272 ASN A CA 1
ATOM 2203 C C . ASN A 1 272 ? -21.337 50.254 51.490 1.00 81.19 272 ASN A C 1
ATOM 2205 O O . ASN A 1 272 ? -20.460 51.117 51.559 1.00 81.19 272 ASN A O 1
ATOM 2209 N N . CYS A 1 273 ? -21.043 48.978 51.213 1.00 78.38 273 CYS A N 1
ATOM 2210 C CA . CYS A 1 273 ? -19.689 48.544 50.854 1.00 78.38 273 CYS A CA 1
ATOM 2211 C C . CYS A 1 273 ? -19.213 49.203 49.558 1.00 78.38 273 CYS A C 1
ATOM 2213 O O . CYS A 1 273 ? -18.093 49.706 49.512 1.00 78.38 273 CYS A O 1
ATOM 2215 N N . LEU A 1 274 ? -20.066 49.259 48.532 1.00 77.19 274 LEU A N 1
ATOM 2216 C CA . LEU A 1 274 ? -19.723 49.894 47.263 1.00 77.19 274 LEU A CA 1
ATOM 2217 C C . LEU A 1 274 ? -19.524 51.408 47.423 1.00 77.19 274 LEU A C 1
ATOM 2219 O O . LEU A 1 274 ? -18.544 51.941 46.914 1.00 77.19 274 LEU A O 1
ATOM 2223 N N . LYS A 1 275 ? -20.379 52.095 48.194 1.00 79.69 275 LYS A N 1
ATOM 2224 C CA . LYS A 1 275 ? -20.198 53.517 48.532 1.00 79.69 275 LYS A CA 1
ATOM 2225 C C . LYS A 1 275 ? -18.887 53.755 49.275 1.00 79.69 275 LYS A C 1
ATOM 2227 O O . LYS A 1 275 ? -18.144 54.649 48.888 1.00 79.69 275 LYS A O 1
ATOM 2232 N N . LYS A 1 276 ? -18.558 52.938 50.283 1.00 76.50 276 LYS A N 1
ATOM 2233 C CA . LYS A 1 276 ? -17.278 53.036 51.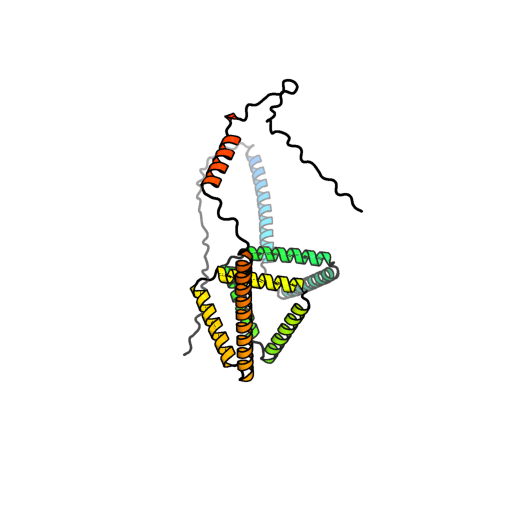007 1.00 76.50 276 LYS A CA 1
ATOM 2234 C C . LYS A 1 276 ? -16.081 52.768 50.099 1.00 76.50 276 LYS A C 1
ATOM 2236 O O . LYS A 1 276 ? -15.089 53.478 50.201 1.00 76.50 276 LYS A O 1
ATOM 2241 N N . PHE A 1 277 ? -16.176 51.788 49.206 1.00 76.88 277 PHE A N 1
ATOM 2242 C CA . PHE A 1 277 ? -15.124 51.482 48.242 1.00 76.88 277 PHE A CA 1
ATOM 2243 C C . PHE A 1 277 ? -14.912 52.637 47.256 1.00 76.88 277 PHE A C 1
ATOM 2245 O O . PHE A 1 277 ? -13.788 53.099 47.089 1.00 76.88 277 PHE A O 1
ATOM 2252 N N . ILE A 1 278 ? -15.988 53.162 46.667 1.00 76.19 278 ILE A N 1
ATOM 2253 C CA . ILE A 1 278 ? -15.928 54.320 45.768 1.00 76.19 278 ILE A CA 1
ATOM 2254 C C . ILE A 1 278 ? -15.416 55.553 46.517 1.00 76.19 278 ILE A C 1
ATOM 2256 O O . ILE A 1 278 ? -14.617 56.295 45.968 1.00 76.19 278 ILE A O 1
ATOM 2260 N N . GLN A 1 279 ? -15.798 55.759 47.777 1.00 72.94 279 GLN A N 1
ATOM 2261 C CA . GLN A 1 279 ? -15.303 56.869 48.592 1.00 72.94 279 GLN A CA 1
ATOM 2262 C C . GLN A 1 279 ? -13.813 56.720 48.939 1.00 72.94 279 GLN A C 1
ATOM 2264 O O . GLN A 1 279 ? -13.095 57.711 48.921 1.00 72.94 279 GLN A O 1
ATOM 2269 N N . GLN A 1 280 ? -13.331 55.498 49.196 1.00 65.75 280 GLN A N 1
ATOM 2270 C CA . GLN A 1 280 ? -11.908 55.204 49.425 1.00 65.75 280 GLN A CA 1
ATOM 2271 C C . GLN A 1 280 ? -11.057 55.299 48.153 1.00 65.75 280 GLN A C 1
ATOM 2273 O O . GLN A 1 280 ? -9.865 55.591 48.235 1.00 65.75 280 GLN A O 1
ATOM 2278 N N . MET A 1 281 ? -11.653 55.030 46.991 1.00 57.25 281 MET A N 1
ATOM 2279 C CA . MET A 1 281 ? -10.995 55.101 45.682 1.00 57.25 281 MET A CA 1
ATOM 2280 C C . MET A 1 281 ? -11.242 56.441 44.974 1.00 57.25 281 MET A C 1
ATOM 2282 O O . MET A 1 281 ? -10.657 56.701 43.925 1.00 57.25 281 MET A O 1
ATOM 2286 N N . SER A 1 282 ? -12.090 57.300 45.543 1.00 65.62 282 SER A N 1
ATOM 2287 C CA . SER A 1 282 ? -12.330 58.655 45.069 1.00 65.62 282 SER A CA 1
ATOM 2288 C C . SER A 1 282 ? -11.076 59.490 45.297 1.00 65.62 282 SER A C 1
ATOM 2290 O O . SER A 1 282 ? -10.513 59.542 46.394 1.00 65.62 282 SER A O 1
ATOM 2292 N N . MET A 1 283 ? -10.647 60.162 44.233 1.00 56.91 283 MET A N 1
ATOM 2293 C CA . MET A 1 283 ? -9.414 60.947 44.145 1.00 56.91 283 MET A CA 1
ATOM 2294 C C . MET A 1 283 ? -9.298 62.068 45.195 1.00 56.91 283 MET A C 1
ATOM 2296 O O . MET A 1 283 ? -8.207 62.591 45.400 1.00 56.91 283 MET A O 1
ATOM 2300 N N . ASN A 1 284 ? -10.372 62.395 45.922 1.00 58.84 284 ASN A N 1
ATOM 2301 C CA . ASN A 1 284 ? -10.366 63.424 46.966 1.00 58.84 284 ASN A CA 1
ATOM 2302 C C . ASN A 1 284 ? -9.634 63.015 48.264 1.00 58.84 284 ASN A C 1
ATOM 2304 O O . ASN A 1 284 ? -9.281 63.891 49.047 1.00 58.84 284 ASN A O 1
ATOM 2308 N N . SER A 1 285 ? -9.361 61.723 48.505 1.00 53.44 285 SER A N 1
ATOM 2309 C CA . SER A 1 285 ? -8.540 61.260 49.649 1.00 53.44 285 SER A CA 1
ATOM 2310 C C . SER A 1 285 ? -7.109 60.847 49.279 1.00 53.44 285 SER A C 1
ATOM 2312 O O . SER A 1 285 ? -6.343 60.427 50.146 1.00 53.44 285 SER A O 1
ATOM 2314 N N . LEU A 1 286 ? -6.726 60.989 48.006 1.00 53.34 286 LEU A N 1
ATOM 2315 C CA . LEU A 1 286 ? -5.371 60.742 47.504 1.00 53.34 286 LEU A CA 1
ATOM 2316 C C . LEU A 1 286 ? -4.606 62.063 47.327 1.00 53.34 286 LEU A C 1
ATOM 2318 O O . LEU A 1 286 ? -3.943 62.259 46.315 1.00 53.34 286 LEU A O 1
ATOM 2322 N N . ALA A 1 287 ? -4.698 62.981 48.297 1.00 54.22 287 ALA A N 1
ATOM 2323 C CA . ALA A 1 287 ? -3.848 64.170 48.315 1.00 54.22 287 ALA A CA 1
ATOM 2324 C C . ALA A 1 287 ? -2.375 63.724 48.390 1.00 54.22 287 ALA A C 1
ATOM 2326 O O . ALA A 1 287 ? -1.900 63.243 49.423 1.00 54.22 287 ALA A O 1
ATOM 2327 N N . GLU A 1 288 ? -1.684 63.804 47.254 1.00 57.19 288 GLU A N 1
ATOM 2328 C CA . GLU A 1 288 ? -0.296 63.388 47.083 1.00 57.19 288 GLU A CA 1
ATOM 2329 C C . GLU A 1 288 ? 0.616 64.294 47.918 1.00 57.19 288 GLU A C 1
ATOM 2331 O O . GLU A 1 288 ? 0.791 65.474 47.627 1.00 57.19 288 GLU A O 1
ATOM 2336 N N . GLY A 1 289 ? 1.211 63.744 48.977 1.00 56.38 289 GLY A N 1
ATOM 2337 C CA . GLY A 1 289 ? 2.345 64.375 49.640 1.00 56.38 289 GLY A CA 1
ATOM 2338 C C . GLY A 1 289 ? 3.618 64.010 48.886 1.00 56.38 289 GLY A C 1
ATOM 2339 O O . GLY A 1 289 ? 3.989 62.836 48.841 1.00 56.38 289 GLY A O 1
ATOM 2340 N N . VAL A 1 290 ? 4.290 64.994 48.292 1.00 56.62 290 VAL A N 1
ATOM 2341 C CA . VAL A 1 290 ? 5.631 64.795 47.728 1.00 56.62 290 VAL A CA 1
ATOM 2342 C C . VAL A 1 290 ? 6.637 64.886 48.871 1.00 56.62 290 VAL A C 1
ATOM 2344 O O . VAL A 1 290 ? 6.640 65.855 49.630 1.00 56.62 290 VAL A O 1
ATOM 2347 N N . CYS A 1 291 ? 7.483 63.868 49.029 1.00 51.38 291 CYS A N 1
ATOM 2348 C CA . CYS A 1 291 ? 8.573 63.938 49.994 1.00 51.38 291 CYS A CA 1
ATOM 2349 C C . CYS A 1 291 ? 9.596 64.981 49.517 1.00 51.38 291 CYS A C 1
ATOM 2351 O O . CYS A 1 291 ? 10.266 64.755 48.512 1.00 51.38 291 CYS A O 1
ATOM 2353 N N . GLY A 1 292 ? 9.749 66.093 50.242 1.00 51.09 292 GLY A N 1
ATOM 2354 C CA . GLY A 1 292 ? 10.671 67.176 49.868 1.00 51.09 292 GLY A CA 1
ATOM 2355 C C . GLY A 1 292 ? 12.158 66.790 49.844 1.00 51.09 292 GLY A C 1
ATOM 2356 O O . GLY A 1 292 ? 12.967 67.560 49.346 1.00 51.09 292 GLY A O 1
ATOM 2357 N N . ILE A 1 293 ? 12.525 65.607 50.353 1.00 56.38 293 ILE A N 1
ATOM 2358 C CA . ILE A 1 293 ? 13.918 65.132 50.394 1.00 56.38 293 ILE A CA 1
ATOM 2359 C C . ILE A 1 293 ? 14.262 64.269 49.172 1.00 56.38 293 ILE A C 1
ATOM 2361 O O . ILE A 1 293 ? 15.364 64.367 48.645 1.00 56.38 293 ILE A O 1
ATOM 2365 N N . CYS A 1 294 ? 13.339 63.423 48.704 1.00 62.59 294 CYS A N 1
ATOM 2366 C CA . CYS A 1 294 ? 13.608 62.476 47.611 1.00 62.59 294 CYS A CA 1
ATOM 2367 C C . CYS A 1 294 ? 12.733 62.669 46.365 1.00 62.59 294 CYS A C 1
ATOM 2369 O O . CYS A 1 294 ? 12.905 61.946 45.391 1.00 62.59 294 CYS A O 1
ATOM 2371 N N . ASN A 1 295 ? 11.809 63.632 46.377 1.00 47.88 295 ASN A N 1
ATOM 2372 C CA . ASN A 1 295 ? 10.921 63.991 45.267 1.00 47.88 295 ASN A CA 1
ATOM 2373 C C . ASN A 1 295 ? 10.091 62.824 44.682 1.00 47.88 295 ASN A C 1
ATOM 2375 O O . ASN A 1 295 ? 9.633 62.872 43.541 1.00 47.88 295 ASN A O 1
ATOM 2379 N N . ILE A 1 296 ? 9.876 61.768 45.473 1.00 61.34 296 ILE A N 1
ATOM 2380 C CA . ILE A 1 296 ? 9.018 60.628 45.133 1.00 61.34 296 ILE A CA 1
ATOM 2381 C C . ILE A 1 296 ? 7.620 60.866 45.715 1.00 61.34 296 ILE A C 1
ATOM 2383 O O . ILE A 1 296 ? 7.467 61.297 46.863 1.00 61.34 296 ILE A O 1
ATOM 2387 N N . ARG A 1 297 ? 6.588 60.571 44.915 1.00 60.69 297 ARG A N 1
ATOM 2388 C CA . ARG A 1 297 ? 5.178 60.609 45.328 1.00 60.69 297 ARG A CA 1
ATOM 2389 C C . ARG A 1 297 ? 4.854 59.359 46.145 1.00 60.69 297 ARG A C 1
ATOM 2391 O O . ARG A 1 297 ? 4.913 58.251 45.619 1.00 60.69 297 ARG A O 1
ATOM 2398 N N . CYS A 1 298 ? 4.498 59.528 47.417 1.00 57.84 298 CYS A N 1
ATOM 2399 C CA . CYS A 1 298 ? 4.141 58.412 48.293 1.00 57.84 298 CYS A CA 1
ATOM 2400 C C . CYS A 1 298 ? 2.677 58.509 48.733 1.00 57.84 298 CYS A C 1
ATOM 2402 O O . CYS A 1 298 ? 2.266 59.471 49.381 1.00 57.84 298 CYS A O 1
ATOM 2404 N N . TYR A 1 299 ? 1.892 57.470 48.438 1.00 57.41 299 TYR A N 1
ATOM 2405 C CA . TYR A 1 299 ? 0.512 57.352 48.905 1.00 57.41 299 TYR A CA 1
ATOM 2406 C C . TYR A 1 299 ? 0.497 56.910 50.376 1.00 57.41 299 TYR A C 1
ATOM 2408 O O . TYR A 1 299 ? 0.961 55.816 50.706 1.00 57.41 299 TYR A O 1
ATOM 2416 N N . LYS A 1 300 ? -0.048 57.740 51.280 1.00 55.31 300 LYS A N 1
ATOM 2417 C CA . LYS A 1 300 ? -0.244 57.398 52.703 1.00 55.31 300 LYS A CA 1
ATOM 2418 C C . LYS A 1 300 ? -1.275 56.267 52.851 1.00 55.31 300 LYS A C 1
ATOM 2420 O O . LYS A 1 300 ? -2.432 56.508 53.179 1.00 55.31 300 LYS A O 1
ATOM 2425 N N . ARG A 1 301 ? -0.875 55.009 52.661 1.00 57.12 301 ARG A N 1
ATOM 2426 C CA . ARG A 1 301 ? -1.617 53.863 53.207 1.00 57.12 301 ARG A CA 1
ATOM 2427 C C . ARG A 1 301 ? -1.044 53.548 54.583 1.00 57.12 301 ARG A C 1
ATOM 2429 O O . ARG A 1 301 ? 0.091 53.104 54.704 1.00 57.12 301 ARG A O 1
ATOM 2436 N N . GLY A 1 302 ? -1.823 53.855 55.620 1.00 54.81 302 GLY A N 1
ATOM 2437 C CA . GLY A 1 302 ? -1.447 53.663 57.018 1.00 54.81 302 GLY A CA 1
ATOM 2438 C C . GLY A 1 302 ? -0.957 52.242 57.296 1.00 54.81 302 GLY A C 1
ATOM 2439 O O . GLY A 1 302 ? -1.702 51.275 57.146 1.00 54.81 302 GLY A O 1
ATOM 2440 N N . LEU A 1 303 ? 0.299 52.140 57.729 1.00 50.41 303 LEU A N 1
ATOM 2441 C CA . LEU A 1 303 ? 0.921 50.937 58.271 1.00 50.41 303 LEU A CA 1
ATOM 2442 C C . LEU A 1 303 ? 0.173 50.501 59.542 1.00 50.41 303 LEU A C 1
ATOM 2444 O O . LEU A 1 303 ? 0.504 50.934 60.645 1.00 50.41 303 LEU A O 1
ATOM 2448 N N . ARG A 1 304 ? -0.834 49.631 59.415 1.00 49.47 304 ARG A N 1
ATOM 2449 C CA . ARG A 1 304 ? -1.315 48.850 60.563 1.00 49.47 304 ARG A CA 1
ATOM 2450 C C . ARG A 1 304 ? -0.385 47.654 60.736 1.00 49.47 304 ARG A C 1
ATOM 2452 O O . ARG A 1 304 ? -0.357 46.755 59.901 1.00 49.47 304 ARG A O 1
ATOM 2459 N N . ARG A 1 305 ? 0.405 47.680 61.810 1.00 46.53 305 ARG A N 1
ATOM 2460 C CA . ARG A 1 305 ? 1.267 46.574 62.245 1.00 46.53 305 ARG A CA 1
ATOM 2461 C C . ARG A 1 305 ? 0.399 45.357 62.590 1.00 46.53 305 ARG A C 1
ATOM 2463 O O . ARG A 1 305 ? -0.542 45.486 63.368 1.00 46.53 305 ARG A O 1
ATOM 2470 N N . VAL A 1 306 ? 0.728 44.194 62.034 1.00 44.03 306 VAL A N 1
ATOM 2471 C CA . VAL A 1 306 ? 0.146 42.898 62.418 1.00 44.03 306 VAL A CA 1
ATOM 2472 C C . VAL A 1 306 ? 0.967 42.344 63.592 1.00 44.03 306 VAL A C 1
ATOM 2474 O O . VAL A 1 306 ? 2.172 42.153 63.426 1.00 44.03 306 VAL A O 1
ATOM 2477 N N . PRO A 1 307 ? 0.384 42.105 64.780 1.00 47.69 307 PRO A N 1
ATOM 2478 C CA . PRO A 1 307 ? 1.104 41.468 65.877 1.00 47.69 307 PRO A CA 1
ATOM 2479 C C . PRO A 1 307 ? 1.221 39.957 65.624 1.00 47.69 307 PRO A C 1
ATOM 2481 O O . PRO A 1 307 ? 0.223 39.239 65.603 1.00 47.69 307 PRO A O 1
ATOM 2484 N N . LEU A 1 308 ? 2.448 39.468 65.437 1.00 49.38 308 LEU A N 1
ATOM 2485 C CA . LEU A 1 308 ? 2.759 38.038 65.390 1.00 49.38 308 LEU A CA 1
ATOM 2486 C C . LEU A 1 308 ? 2.821 37.488 66.823 1.00 49.38 308 LEU A C 1
ATOM 2488 O O . LEU A 1 308 ? 3.712 37.852 67.591 1.00 49.38 308 LEU A O 1
ATOM 2492 N N . LYS A 1 309 ? 1.884 36.605 67.188 1.00 53.78 309 LYS A N 1
ATOM 2493 C CA . LYS A 1 309 ? 1.986 35.788 68.406 1.00 53.78 309 LYS A CA 1
ATOM 2494 C C . LYS A 1 309 ? 3.007 34.669 68.174 1.00 53.78 309 LYS A C 1
ATOM 2496 O O . LYS A 1 309 ? 2.884 33.915 67.212 1.00 53.78 309 LYS A O 1
ATOM 2501 N N . LYS A 1 310 ? 4.009 34.572 69.052 1.00 51.97 310 LYS A N 1
ATOM 2502 C CA . LYS A 1 310 ? 4.918 33.421 69.157 1.00 51.97 310 LYS A CA 1
ATOM 2503 C C . LYS A 1 310 ? 4.188 32.309 69.911 1.00 51.97 310 LYS A C 1
ATOM 2505 O O . LYS A 1 310 ? 3.784 32.532 71.047 1.00 51.97 310 LYS A O 1
ATOM 2510 N N . ASN A 1 311 ? 4.035 31.141 69.294 1.00 53.62 311 ASN A N 1
ATOM 2511 C CA . ASN A 1 311 ? 3.654 29.928 70.011 1.00 53.62 311 ASN A CA 1
ATOM 2512 C C . ASN A 1 311 ? 4.931 29.313 70.594 1.00 53.62 311 ASN A C 1
ATOM 2514 O O . ASN A 1 311 ? 5.861 29.007 69.847 1.00 53.62 311 ASN A O 1
ATOM 2518 N N . SER A 1 312 ? 4.979 29.193 71.918 1.00 49.50 312 SER A N 1
ATOM 2519 C CA . SER A 1 312 ? 5.924 28.350 72.646 1.00 49.50 312 SER A CA 1
ATOM 2520 C C . SER A 1 312 ? 5.566 26.884 72.406 1.00 49.50 312 SER A C 1
ATOM 2522 O O . SER A 1 312 ? 4.396 26.511 72.478 1.00 49.50 312 SER A O 1
ATOM 2524 N N . ILE A 1 313 ? 6.576 26.090 72.066 1.00 52.97 313 ILE A N 1
ATOM 2525 C CA . ILE A 1 313 ? 6.525 24.631 72.028 1.00 52.97 313 ILE A CA 1
ATOM 2526 C C . ILE A 1 313 ? 7.086 24.184 73.376 1.00 52.97 313 ILE A C 1
ATOM 2528 O O . ILE A 1 313 ? 8.243 24.498 73.650 1.00 52.97 313 ILE A O 1
ATOM 2532 N N . ASP A 1 314 ? 6.264 23.501 74.166 1.00 59.06 314 ASP A N 1
ATOM 2533 C CA . ASP A 1 314 ? 6.697 22.557 75.200 1.00 59.06 314 ASP A CA 1
ATOM 2534 C C . ASP A 1 314 ? 6.301 21.151 74.730 1.00 59.06 314 ASP A C 1
ATOM 2536 O O . ASP A 1 314 ? 5.193 21.025 74.146 1.00 59.06 314 ASP A O 1
#

Secondary structure (DSSP, 8-state):
-----PPPP---------------------------HHHHHHHHHHHHHHHHHHHHHHHHHHHHHHHHHHHHSPPPHHHHHHHHHHHHHHHHHHHHHHHHHHHH--HHHHHHHHHHHHHHHHHHHHT--HHHHHHHHHHHHHHHHHHHHT--HHHHHHHHHHHHHHHHHHHHT--HHHHHHHHHHHHHHHHHHHHH--HHHHHHHHHHHHHHHHHHHHT--HHHHHHHHHHHHHHHHHHHHHHHHHHHHHHHHHHHTTS-------HHHHHHHHHHHHHHHSGGG---EE-TTT--EE----------PPPPP-

=== Feature glossary ===
Legend for the data blocks above and below:

— What the protein is —

Sequence gives the chain of amino acids in standard one-letter code (A=alanine, C=cysteine, …, Y=tyrosine), read N→C. It is the only feature that is directly encoded by the gene; all structural features are derived from the folded form of this sequence.

The annotation block draws on four external resources. InterPro: which protein families and domains the sequence belongs to. GO: standardized terms for what the protein does, what process it participates in, and where in the cell it acts. CATH: which structural fold it has in the CATH hierarchy. Organism: the species of origin.

— Where its atoms are —

Atomic coordinates in PDBx/mmCIF format — the same representation the Protein Data Bank distributes. Each line of the _atom_site loop places one backbone atom in Cartesian space (units: ångströms, origin: arbitrary).

Six rendered views show the 3D structure from the faces of a cube — i.e. along ±x, ±y, ±z. Rendering representation is drawn randomly per protein from cartoon (secondary-structure ribbons), sticks (backbone bonds), or molecular surface; coloring is either N→C rainbow (blue at the N-terminus through red at the C-terminus) or one color per chain.

— Local backbone conformation —

DSSP 8-state secondary structure assigns each residue one of H (α-helix), G (3₁₀-helix), I (π-helix), E (extended β-strand), B (isolated β-bridge), T (hydrogen-bonded turn), S (bend), or '-' (coil). The assignment is computed from backbone hydrogen-bond geometry via the Kabsch–Sander algorithm.

P-SEA three-state annotation labels each residue as helix, strand, or coil based purely on the geometry of the Cα trace. It serves as a fallback when the full backbone (and thus DSSP) is unavailable.

φ (phi) and ψ (psi) are the two rotatable backbone dihedrals per residue: φ is the C(i-1)–N–Cα–C torsion, ψ is the N–Cα–C–N(i+1) torsion, both in degrees on (−180°, 180°]. α-helical residues cluster near (−60°, −45°); β-strand residues near (−120°, +130°). A Ramachandran plot is simply a scatter of (φ, ψ) for every residue.

— Global shape and packing —

Radius of gyration (Rg) is the root-mean-square distance of Cα atoms from their centroid — a single number for overall size and compactness. A globular domain of N residues has Rg ≈ 2.2·N^0.38 Å; an extended or disordered chain has a much larger Rg. The Cα contact count is the number of residue pairs whose Cα atoms are within 8 Å and are more than four positions apart in sequence — a standard proxy for tertiary packing density. The bounding box is the smallest axis-aligned box enclosing all Cα atoms.

Accessible surface area quantifies burial. A residue with SASA near zero is packed into the hydrophobic core; one with SASA >100 Å² sits on the surface. Computed here via the Shrake–Rupley numerical algorithm with a 1.4 Å probe.

The contact map is a binary N×N matrix image: pixel (i, j) is dark where Cα_i and Cα_j are within 8 Å and |i−j|>4. Because the |i−j|>4 filter removes local helical contacts, off-diagonal stripes parallel to the main diagonal indicate parallel β-sheets; stripes perpendicular to it indicate antiparallel β-sheets. The Ramachandran plot scatters every residue's (φ, ψ) pair against the sterically allowed regions. The PAE heatmap renders the predicted-aligned-error matrix.

— Structural neighborhood —

A 3Di character summarizes, for each residue, the relative orientation of the Cα frame of its nearest spatial neighbor. Because it encodes fold topology rather than chemistry, 3Di alignments detect remote structural similarity that sequence alignment misses.

Structural nearest neighbors (via Foldseek easy-search vs the PDB). Reported per hit: target PDB id, E-value, and alignment TM-score. A TM-score above ~0.5 is the conventional threshold for 'same fold'.

— Confidence and disorder —

For AlphaFold models, the B-factor field carries pLDDT — the model's own estimate of local accuracy on a 0–100 scale. Regions with pLDDT<50 should be treated as essentially unmodeled; they often correspond to intrinsically disordered segments.

B-factor (Debye–Waller factor) reflects atomic displacement in the crystal lattice. It is an experimental observable (units Å²), not a prediction; low values mean the atom is pinned down, high values mean it moves or is heterogeneous across the crystal.

Predicted Aligned Error (PAE) is an AlphaFold confidence matrix: entry (i, j) is the expected error in the position of residue j, in ångströms, when the prediction is superimposed on the true structure at residue i. Low PAE within a block of residues means that block is internally rigid and well-predicted; high PAE between two blocks means their relative placement is uncertain even if each block individually is confident.